Protein AF-A0A4P1K3P1-F1 (afdb_monomer_lite)

Structure (mmCIF, N/CA/C/O backbone):
data_AF-A0A4P1K3P1-F1
#
_entry.id   AF-A0A4P1K3P1-F1
#
loop_
_atom_site.group_PDB
_atom_site.id
_atom_site.type_symbol
_atom_site.label_atom_id
_atom_site.label_alt_id
_atom_site.label_comp_id
_atom_site.label_asym_id
_atom_site.label_entity_id
_atom_site.label_seq_id
_atom_site.pdbx_PDB_ins_code
_atom_site.Cartn_x
_atom_site.Cartn_y
_atom_site.Cartn_z
_atom_site.occupancy
_atom_site.B_iso_or_equiv
_atom_site.auth_seq_id
_atom_site.auth_comp_id
_atom_site.auth_asym_id
_atom_site.auth_atom_id
_atom_site.pdbx_PDB_model_num
ATOM 1 N N . MET A 1 1 ? 20.248 -42.912 -28.096 1.00 35.16 1 MET A N 1
ATOM 2 C CA . MET A 1 1 ? 20.291 -41.500 -28.524 1.00 35.16 1 MET A CA 1
ATOM 3 C C . MET A 1 1 ? 19.519 -40.695 -27.499 1.00 35.16 1 MET A C 1
ATOM 5 O O . MET A 1 1 ? 18.297 -40.691 -27.515 1.00 35.16 1 MET A O 1
ATOM 9 N N . THR A 1 2 ? 20.239 -40.160 -26.521 1.00 29.38 2 THR A N 1
ATOM 10 C CA . THR A 1 2 ? 19.713 -39.329 -25.438 1.00 29.38 2 THR A CA 1
ATOM 11 C C . THR A 1 2 ? 19.492 -37.911 -25.956 1.00 29.38 2 THR A C 1
ATOM 13 O O . THR A 1 2 ? 20.389 -37.323 -26.555 1.00 29.38 2 THR A O 1
ATOM 16 N N . VAL A 1 3 ? 18.284 -37.393 -25.754 1.00 35.84 3 VAL A N 1
ATOM 17 C CA . VAL A 1 3 ? 17.915 -35.998 -26.010 1.00 35.84 3 VAL A CA 1
ATOM 18 C C . VAL A 1 3 ? 18.579 -35.156 -24.919 1.00 35.84 3 VAL A C 1
ATOM 20 O O . VAL A 1 3 ? 18.263 -35.333 -23.746 1.00 35.84 3 VAL A O 1
ATOM 23 N N . SER A 1 4 ? 19.543 -34.315 -25.298 1.00 29.52 4 SER A N 1
ATOM 24 C CA . SER A 1 4 ? 20.296 -33.444 -24.389 1.00 29.52 4 SER A CA 1
ATOM 25 C C . SER A 1 4 ? 19.886 -31.989 -24.598 1.00 29.52 4 SER A C 1
ATOM 27 O O . SER A 1 4 ? 19.862 -31.515 -25.730 1.00 29.52 4 SER A O 1
ATOM 29 N N . ASP A 1 5 ? 19.600 -31.334 -23.473 1.00 29.09 5 ASP A N 1
ATOM 30 C CA . ASP A 1 5 ? 19.639 -29.896 -23.191 1.00 29.09 5 ASP A CA 1
ATOM 31 C C . ASP A 1 5 ? 18.922 -28.917 -24.129 1.00 29.09 5 ASP A C 1
ATOM 33 O O . ASP A 1 5 ? 19.491 -28.350 -25.061 1.00 29.09 5 ASP A O 1
ATOM 37 N N . ALA A 1 6 ? 17.696 -28.558 -23.735 1.00 33.22 6 ALA A N 1
ATOM 38 C CA . ALA A 1 6 ? 17.181 -27.217 -23.974 1.00 33.22 6 ALA A CA 1
ATOM 39 C C . ALA A 1 6 ? 17.949 -26.234 -23.071 1.00 33.22 6 ALA A C 1
ATOM 41 O O . ALA A 1 6 ? 17.652 -26.078 -21.888 1.00 33.22 6 ALA A O 1
ATOM 42 N N . THR A 1 7 ? 18.970 -25.589 -23.628 1.00 31.59 7 THR A N 1
ATOM 43 C CA . THR A 1 7 ? 19.700 -24.500 -22.980 1.00 31.59 7 THR A CA 1
ATOM 44 C C . THR A 1 7 ? 18.727 -23.348 -22.707 1.00 31.59 7 THR A C 1
ATOM 46 O O . THR A 1 7 ? 18.271 -22.684 -23.637 1.00 31.59 7 THR A O 1
ATOM 49 N N . HIS A 1 8 ? 18.381 -23.100 -21.440 1.00 37.25 8 HIS A N 1
ATOM 50 C CA . HIS A 1 8 ? 17.735 -21.851 -21.035 1.00 37.25 8 HIS A CA 1
ATOM 51 C C . HIS A 1 8 ? 18.642 -20.695 -21.477 1.00 37.25 8 HIS A C 1
ATOM 53 O O . HIS A 1 8 ? 19.735 -20.531 -20.937 1.00 37.25 8 HIS A O 1
ATOM 59 N N . ALA A 1 9 ? 18.219 -19.922 -22.481 1.00 40.66 9 ALA A N 1
ATOM 60 C CA . ALA A 1 9 ? 18.943 -18.733 -22.908 1.00 40.66 9 ALA A CA 1
ATOM 61 C C . ALA A 1 9 ? 19.149 -17.823 -21.688 1.00 40.66 9 ALA A C 1
ATOM 63 O O . ALA A 1 9 ? 18.182 -17.430 -21.030 1.00 40.66 9 ALA A O 1
ATOM 64 N N . ALA A 1 10 ? 20.412 -17.553 -21.350 1.00 53.78 10 ALA A N 1
ATOM 65 C CA . ALA A 1 10 ? 20.764 -16.684 -20.240 1.00 53.78 10 ALA A CA 1
ATOM 66 C C . ALA A 1 10 ? 20.136 -15.313 -20.493 1.00 53.78 10 ALA A C 1
ATOM 68 O O . ALA A 1 10 ? 20.439 -14.659 -21.491 1.00 53.78 10 ALA A O 1
ATOM 69 N N . VAL A 1 11 ? 19.220 -14.904 -19.618 1.00 62.12 11 VAL A N 1
ATOM 70 C CA . VAL A 1 11 ? 18.581 -13.598 -19.746 1.00 62.12 11 VAL A CA 1
ATOM 71 C C . VAL A 1 11 ? 19.666 -12.537 -19.618 1.00 62.12 11 VAL A C 1
ATOM 73 O O . VAL A 1 11 ? 20.407 -12.568 -18.632 1.00 62.12 11 VAL A O 1
ATOM 76 N N . PRO A 1 12 ? 19.799 -11.631 -20.599 1.00 70.56 12 PRO A N 1
ATOM 77 C CA . PRO A 1 12 ? 20.874 -10.660 -20.589 1.00 70.56 12 PRO A CA 1
ATOM 78 C C . PRO A 1 12 ? 20.735 -9.767 -19.350 1.00 70.56 12 PRO A C 1
ATOM 80 O O . PRO A 1 12 ? 19.710 -9.120 -19.131 1.00 70.56 12 PRO A O 1
ATOM 83 N N . SER A 1 13 ? 21.762 -9.797 -18.502 1.00 83.25 13 SER A N 1
ATOM 84 C CA . SER A 1 13 ? 21.810 -9.080 -17.229 1.00 83.25 13 SER A CA 1
ATOM 85 C C . SER A 1 13 ? 22.655 -7.818 -17.349 1.00 83.25 13 SER A C 1
ATOM 87 O O . SER A 1 13 ? 23.726 -7.842 -17.956 1.00 83.25 13 SER A O 1
ATOM 89 N N . LEU A 1 14 ? 22.202 -6.743 -16.717 1.00 90.88 14 LEU A N 1
ATOM 90 C CA . LEU A 1 14 ? 22.916 -5.476 -16.584 1.00 90.88 14 LEU A CA 1
ATOM 91 C C . LEU A 1 14 ? 23.429 -5.329 -15.152 1.00 90.88 14 LEU A C 1
ATOM 93 O O . LEU A 1 14 ? 22.889 -5.929 -14.231 1.00 90.88 14 LEU A O 1
ATOM 97 N N . LYS A 1 15 ? 24.454 -4.514 -14.943 1.00 93.31 15 LYS A N 1
ATOM 98 C CA . LYS A 1 15 ? 24.980 -4.175 -13.623 1.00 93.31 15 LYS A CA 1
ATOM 99 C C . LYS A 1 15 ? 24.137 -3.070 -13.000 1.00 93.31 15 LYS A C 1
ATOM 101 O O . LYS A 1 15 ? 23.939 -2.014 -13.608 1.00 93.31 15 LYS A O 1
ATOM 106 N N . ALA A 1 16 ? 23.664 -3.297 -11.780 1.00 94.25 16 ALA A N 1
ATOM 107 C CA . ALA A 1 16 ? 22.951 -2.303 -10.995 1.00 94.25 16 ALA A CA 1
ATOM 108 C C . ALA A 1 16 ? 23.861 -1.108 -10.711 1.00 94.25 16 ALA A C 1
ATOM 110 O O . ALA A 1 16 ? 24.914 -1.244 -10.084 1.00 94.25 16 ALA A O 1
ATOM 111 N N . ARG A 1 17 ? 23.428 0.087 -11.107 1.00 93.25 17 ARG A N 1
ATOM 112 C CA . ARG A 1 17 ? 24.114 1.333 -10.773 1.00 93.25 17 ARG A CA 1
ATOM 113 C C . ARG A 1 17 ? 23.222 2.238 -9.940 1.00 93.25 17 ARG A C 1
ATOM 115 O O . ARG A 1 17 ? 22.104 2.572 -10.332 1.00 93.25 17 ARG A O 1
ATOM 122 N N . ARG A 1 18 ? 23.729 2.662 -8.782 1.00 91.25 18 ARG A N 1
ATOM 123 C CA . ARG A 1 18 ? 23.022 3.621 -7.933 1.00 91.25 18 ARG A CA 1
ATOM 124 C C . ARG A 1 18 ? 23.225 5.014 -8.504 1.00 91.25 18 ARG A C 1
ATOM 126 O O . ARG A 1 18 ? 24.358 5.472 -8.630 1.00 91.25 18 ARG A O 1
ATOM 133 N N . PHE A 1 19 ? 22.129 5.662 -8.879 1.00 87.12 19 PHE A N 1
ATOM 134 C CA . PHE A 1 19 ? 22.170 6.940 -9.590 1.00 87.12 19 PHE A CA 1
ATOM 135 C C . PHE A 1 19 ? 21.704 8.129 -8.734 1.00 87.12 19 PHE A C 1
ATOM 137 O O . PHE A 1 19 ? 21.782 9.266 -9.185 1.00 87.12 19 PHE A O 1
ATOM 144 N N . GLY A 1 20 ? 21.207 7.891 -7.511 1.00 88.94 20 GLY A N 1
ATOM 145 C CA . GLY A 1 20 ? 20.663 8.954 -6.657 1.00 88.94 20 GLY A CA 1
ATOM 146 C C . GLY A 1 20 ? 19.362 9.557 -7.196 1.00 88.94 20 GLY A C 1
ATOM 147 O O . GLY A 1 20 ? 19.027 10.700 -6.889 1.00 88.94 20 GLY A O 1
ATOM 148 N N . LEU A 1 21 ? 18.633 8.826 -8.047 1.00 91.38 21 LEU A N 1
ATOM 149 C CA . LEU A 1 21 ? 17.381 9.302 -8.628 1.00 91.38 21 LEU A CA 1
ATOM 150 C C . LEU A 1 21 ? 16.240 9.162 -7.611 1.00 91.38 21 LEU A C 1
ATOM 152 O O . LEU A 1 21 ? 15.727 8.066 -7.370 1.00 91.38 21 LEU A O 1
ATOM 156 N N . HIS A 1 22 ? 15.807 10.294 -7.061 1.00 89.75 22 HIS A N 1
ATOM 157 C CA . HIS A 1 22 ? 14.661 10.380 -6.159 1.00 89.75 22 HIS A CA 1
ATOM 158 C C . HIS A 1 22 ? 13.375 10.682 -6.938 1.00 89.75 22 HIS A C 1
ATOM 160 O O . HIS A 1 22 ? 13.040 11.836 -7.191 1.00 89.75 22 HIS A O 1
ATOM 166 N N . ALA A 1 23 ? 12.626 9.636 -7.283 1.00 86.69 23 ALA A N 1
ATOM 167 C CA . ALA A 1 23 ? 11.335 9.737 -7.970 1.00 86.69 23 ALA A CA 1
ATOM 168 C C . ALA A 1 23 ? 10.149 9.495 -7.016 1.00 86.69 23 ALA A C 1
ATOM 170 O O . ALA A 1 23 ? 9.161 8.853 -7.362 1.00 86.69 23 ALA A O 1
ATOM 171 N N . GLN A 1 24 ? 10.264 9.986 -5.776 1.00 81.31 24 GLN A N 1
ATOM 172 C CA . GLN A 1 24 ? 9.333 9.699 -4.679 1.00 81.31 24 GLN A CA 1
ATOM 173 C C . GLN A 1 24 ? 9.148 8.186 -4.463 1.00 81.31 24 GLN A C 1
ATOM 175 O O . GLN A 1 24 ? 10.041 7.546 -3.921 1.00 81.31 24 GLN A O 1
ATOM 180 N N . HIS A 1 25 ? 8.011 7.628 -4.888 1.00 79.62 25 HIS A N 1
ATOM 181 C CA . HIS A 1 25 ? 7.663 6.210 -4.748 1.00 79.62 25 HIS A CA 1
ATOM 182 C C . HIS A 1 25 ? 7.689 5.466 -6.091 1.00 79.62 25 HIS A C 1
ATOM 184 O O . HIS A 1 25 ? 7.212 4.337 -6.173 1.00 79.62 25 HIS A O 1
ATOM 190 N N . GLU A 1 26 ? 8.170 6.101 -7.162 1.00 85.38 26 GLU A N 1
ATOM 191 C CA . GLU A 1 26 ? 8.240 5.469 -8.473 1.00 85.38 26 GLU A CA 1
ATOM 192 C C . GLU A 1 26 ? 9.537 4.668 -8.626 1.00 85.38 26 GLU A C 1
ATOM 194 O O . GLU A 1 26 ? 10.660 5.183 -8.546 1.00 85.38 26 GLU A O 1
ATOM 199 N N . SER A 1 27 ? 9.369 3.377 -8.893 1.00 91.69 27 SER A N 1
ATOM 200 C CA . SER A 1 27 ? 10.444 2.509 -9.355 1.00 91.69 27 SER A CA 1
ATOM 201 C C . SER A 1 27 ? 10.748 2.834 -10.816 1.00 91.69 27 SER A C 1
ATOM 203 O O . SER A 1 27 ? 9.910 2.652 -11.703 1.00 91.69 27 SER A O 1
ATOM 205 N N . ILE A 1 28 ? 11.951 3.343 -11.063 1.00 94.12 28 ILE A N 1
ATOM 206 C CA . ILE A 1 28 ? 12.427 3.738 -12.387 1.00 94.12 28 ILE A CA 1
ATOM 207 C C . ILE A 1 28 ? 13.730 3.004 -12.674 1.00 94.12 28 ILE A C 1
ATOM 209 O O . ILE A 1 28 ? 14.589 2.896 -11.799 1.00 94.12 28 ILE A O 1
ATOM 213 N N . VAL A 1 29 ? 13.877 2.550 -13.916 1.00 95.06 29 VAL A N 1
ATOM 214 C CA . VAL A 1 29 ? 15.153 2.100 -14.467 1.00 95.06 29 VAL A CA 1
ATOM 215 C C . VAL A 1 29 ? 15.542 2.996 -15.639 1.00 95.06 29 VAL A C 1
ATOM 217 O O . VAL A 1 29 ? 14.736 3.273 -16.527 1.00 95.06 29 VAL A O 1
ATOM 220 N N . LEU A 1 30 ? 16.777 3.481 -15.623 1.00 94.38 30 LEU A N 1
ATOM 221 C CA . LEU A 1 30 ? 17.413 4.210 -16.707 1.00 94.38 30 LEU A CA 1
ATOM 222 C C . LEU A 1 30 ? 18.378 3.265 -17.413 1.00 94.38 30 LEU A C 1
ATOM 224 O O . LEU A 1 30 ? 19.254 2.674 -16.778 1.00 94.38 30 LEU A O 1
ATOM 228 N N . MET A 1 31 ? 18.235 3.141 -18.725 1.00 93.62 31 MET A N 1
ATOM 229 C CA . MET A 1 31 ? 19.139 2.347 -19.553 1.00 93.62 31 MET A CA 1
ATOM 230 C C . MET A 1 31 ? 19.578 3.159 -20.755 1.00 93.62 31 MET A C 1
ATOM 232 O O . MET A 1 31 ? 18.856 4.028 -21.251 1.00 93.62 31 MET A O 1
ATOM 236 N N . ARG A 1 32 ? 20.755 2.841 -21.278 1.00 91.88 32 ARG A N 1
ATOM 237 C CA . ARG A 1 32 ? 21.153 3.368 -22.575 1.00 91.88 32 ARG A CA 1
ATOM 238 C C . ARG A 1 32 ? 20.223 2.861 -23.669 1.00 91.88 32 ARG A C 1
ATOM 240 O O . ARG A 1 32 ? 19.901 1.671 -23.719 1.00 91.88 32 ARG A O 1
ATOM 247 N N . ARG A 1 33 ? 19.797 3.757 -24.564 1.00 87.75 33 ARG A N 1
ATOM 248 C CA . ARG A 1 33 ? 18.954 3.390 -25.716 1.00 87.75 33 ARG A CA 1
ATOM 249 C C . ARG A 1 33 ? 19.619 2.309 -26.569 1.00 87.75 33 ARG A C 1
ATOM 251 O O . ARG A 1 33 ? 18.947 1.418 -27.075 1.00 87.75 33 ARG A O 1
ATOM 258 N N . ASP A 1 34 ? 20.938 2.382 -26.703 1.00 86.94 34 ASP A N 1
ATOM 259 C CA . ASP A 1 34 ? 21.751 1.494 -27.520 1.00 86.94 34 ASP A CA 1
ATOM 260 C C . ASP A 1 34 ? 22.273 0.258 -26.762 1.00 86.94 34 ASP A C 1
ATOM 262 O O . ASP A 1 34 ? 23.053 -0.501 -27.339 1.00 86.94 34 ASP A O 1
ATOM 266 N N . CYS A 1 35 ? 21.839 -0.011 -25.525 1.00 84.69 35 CYS A N 1
ATOM 267 C CA . CYS A 1 35 ? 22.274 -1.216 -24.812 1.00 84.69 35 CYS A CA 1
ATOM 268 C C . CYS A 1 35 ? 21.734 -2.511 -25.463 1.00 84.69 35 CYS A C 1
ATOM 270 O O . CYS A 1 35 ? 20.656 -2.494 -26.074 1.00 84.69 35 CYS A O 1
ATOM 272 N N . PRO A 1 36 ? 22.446 -3.649 -25.330 1.00 81.50 36 PRO A N 1
ATOM 273 C CA . PRO A 1 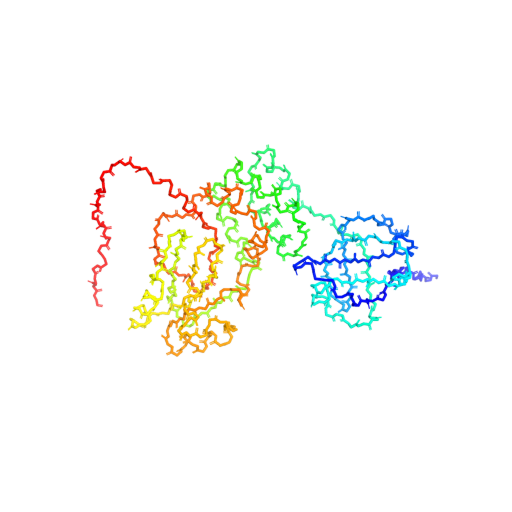36 ? 22.032 -4.919 -25.929 1.00 81.50 36 PRO A CA 1
ATOM 274 C C . PRO A 1 36 ? 20.622 -5.348 -25.521 1.00 81.50 36 PRO A C 1
ATOM 276 O O . PRO A 1 36 ? 19.857 -5.760 -26.384 1.00 81.50 36 PRO A O 1
ATOM 279 N N . VAL A 1 37 ? 20.257 -5.159 -24.247 1.00 81.69 37 VAL A N 1
ATOM 280 C CA . VAL A 1 37 ? 18.938 -5.524 -23.704 1.00 81.69 37 VAL A CA 1
ATOM 281 C C . VAL A 1 37 ? 17.815 -4.723 -24.365 1.00 81.69 37 VAL A C 1
ATOM 283 O O . VAL A 1 37 ? 16.826 -5.302 -24.799 1.00 81.69 37 VAL A O 1
ATOM 286 N N . CYS A 1 38 ? 17.970 -3.401 -24.521 1.00 80.88 38 CYS A N 1
ATOM 287 C CA . CYS A 1 38 ? 16.971 -2.575 -25.210 1.00 80.88 38 CYS A CA 1
ATOM 288 C C . CYS A 1 38 ? 16.751 -3.031 -26.659 1.00 80.88 38 CYS A C 1
ATOM 290 O O . CYS A 1 38 ? 15.614 -3.050 -27.129 1.00 80.88 38 CYS A O 1
ATOM 292 N N . ARG A 1 39 ? 17.828 -3.402 -27.367 1.00 80.69 39 ARG A N 1
ATOM 293 C CA . ARG A 1 39 ? 17.753 -3.816 -28.775 1.00 80.69 39 ARG A CA 1
ATOM 294 C C . ARG A 1 39 ? 17.207 -5.232 -28.947 1.00 80.69 39 ARG A C 1
ATOM 296 O O . ARG A 1 39 ? 16.415 -5.444 -29.858 1.00 80.69 39 ARG A O 1
ATOM 303 N N . SER A 1 40 ? 17.631 -6.183 -28.112 1.00 77.38 40 SER A N 1
ATOM 304 C CA . SER A 1 40 ? 17.227 -7.590 -28.224 1.00 77.38 40 SER A CA 1
ATOM 305 C C . SER A 1 40 ? 15.789 -7.814 -27.772 1.00 77.38 40 SER A C 1
ATOM 307 O O . SER A 1 40 ? 15.057 -8.550 -28.423 1.00 77.38 40 SER A O 1
ATOM 309 N N . GLU A 1 41 ? 15.374 -7.148 -26.693 1.00 77.12 41 GLU A N 1
ATOM 310 C CA . GLU A 1 41 ? 14.028 -7.284 -26.130 1.00 77.12 41 GLU A CA 1
ATOM 311 C C . GLU A 1 41 ? 13.017 -6.330 -26.786 1.00 77.12 41 GLU A C 1
ATOM 313 O O . GLU A 1 41 ? 11.820 -6.417 -26.524 1.00 77.12 41 GLU A O 1
ATOM 318 N N . GLY A 1 42 ? 13.463 -5.382 -27.619 1.00 78.69 42 GLY A N 1
ATOM 319 C CA . GLY A 1 42 ? 12.583 -4.377 -28.226 1.00 78.69 42 GLY A CA 1
ATOM 320 C C . GLY A 1 42 ? 11.937 -3.441 -27.198 1.00 78.69 42 GLY A C 1
ATOM 321 O O . GLY A 1 42 ? 10.818 -2.966 -27.398 1.00 78.69 42 GLY A O 1
ATOM 322 N N . LEU A 1 43 ? 12.613 -3.196 -26.072 1.00 82.31 43 LEU A N 1
ATOM 323 C CA . LEU A 1 43 ? 12.118 -2.310 -25.023 1.00 82.31 43 LEU A CA 1
ATOM 324 C C . LEU A 1 43 ? 12.135 -0.856 -25.502 1.00 82.31 43 LEU A C 1
ATOM 326 O O . LEU A 1 43 ? 13.130 -0.369 -26.042 1.00 82.31 43 LEU A O 1
ATOM 330 N N . SER A 1 44 ? 11.044 -0.135 -25.255 1.00 82.06 44 SER A N 1
ATOM 331 C CA . SER A 1 44 ? 10.916 1.288 -25.573 1.00 82.06 44 SER A CA 1
ATOM 332 C C . SER A 1 44 ? 10.859 2.136 -24.307 1.00 82.06 44 SER A C 1
ATOM 334 O O . SER A 1 44 ? 10.409 1.683 -23.252 1.00 82.06 44 SER A O 1
ATOM 336 N N . SER A 1 45 ? 11.260 3.405 -24.397 1.00 81.88 45 SER A N 1
ATOM 337 C CA . SER A 1 45 ? 11.062 4.347 -23.292 1.00 81.88 45 SER A CA 1
ATOM 338 C C . SER A 1 45 ? 9.582 4.430 -22.875 1.00 81.88 45 SER A C 1
ATOM 340 O O . SER A 1 45 ? 8.683 4.334 -23.710 1.00 81.88 45 SER A O 1
ATOM 342 N N . ARG A 1 46 ? 9.355 4.611 -21.570 1.00 84.62 46 ARG A N 1
ATOM 343 C CA . ARG A 1 46 ? 8.072 4.596 -20.848 1.00 84.62 46 ARG A CA 1
ATOM 344 C C . ARG A 1 46 ? 7.346 3.250 -20.814 1.00 84.62 46 ARG A C 1
ATOM 346 O O . ARG A 1 46 ? 6.223 3.198 -20.319 1.00 84.62 46 ARG A O 1
ATOM 353 N N . SER A 1 47 ? 7.962 2.171 -21.297 1.00 87.31 47 SER A N 1
ATOM 354 C CA . SER A 1 47 ? 7.423 0.826 -21.080 1.00 87.31 47 SER A CA 1
ATOM 355 C C . SER A 1 47 ? 7.512 0.435 -19.604 1.00 87.31 47 SER A C 1
ATOM 357 O O . SER A 1 47 ? 8.417 0.860 -18.877 1.00 87.31 47 SER A O 1
ATOM 359 N N . GLN A 1 48 ? 6.545 -0.365 -19.160 1.00 90.94 48 GLN A N 1
ATOM 360 C CA . GLN A 1 48 ? 6.609 -1.023 -17.864 1.00 90.94 48 GLN A CA 1
ATOM 361 C C . GLN A 1 48 ? 7.427 -2.305 -18.019 1.00 90.94 48 GLN A C 1
ATOM 363 O O . GLN A 1 48 ? 7.162 -3.119 -18.905 1.00 90.94 48 GLN A O 1
ATOM 368 N N . VAL A 1 49 ? 8.421 -2.473 -17.157 1.00 93.44 49 VAL A N 1
ATOM 369 C CA . VAL A 1 49 ? 9.345 -3.606 -17.176 1.00 93.44 49 VAL A CA 1
ATOM 370 C C . VAL A 1 49 ? 9.335 -4.323 -15.839 1.00 93.44 49 VAL A C 1
ATOM 372 O O . VAL A 1 49 ? 9.047 -3.723 -14.802 1.00 93.44 49 VAL A O 1
ATOM 375 N N . LEU A 1 50 ? 9.661 -5.610 -15.876 1.00 94.25 50 LEU A N 1
ATOM 376 C CA . LEU A 1 50 ? 9.955 -6.404 -14.696 1.00 94.25 50 LEU A CA 1
ATOM 377 C C . LEU A 1 50 ? 11.470 -6.407 -14.488 1.00 94.25 50 LEU A C 1
ATOM 379 O O . LEU A 1 50 ? 12.225 -6.803 -15.381 1.00 94.25 50 LEU A O 1
ATOM 383 N N . LEU A 1 51 ? 11.899 -5.933 -13.324 1.00 94.69 51 LEU A N 1
ATOM 384 C CA . LEU A 1 51 ? 13.279 -6.009 -12.870 1.00 94.69 51 LEU A CA 1
ATOM 385 C C . LEU A 1 51 ? 13.417 -7.203 -11.941 1.00 94.69 51 LEU A C 1
ATOM 387 O O . LEU A 1 51 ? 12.655 -7.290 -10.981 1.00 94.69 51 LEU A O 1
ATOM 391 N N . SER A 1 52 ? 14.407 -8.059 -12.182 1.00 94.50 52 SER A N 1
ATOM 392 C CA . SER A 1 52 ? 14.686 -9.213 -11.325 1.00 94.50 52 SER A CA 1
ATOM 393 C C . SER A 1 52 ? 16.144 -9.193 -10.863 1.00 94.50 52 SER A C 1
ATOM 395 O O . SER A 1 52 ? 17.056 -9.132 -11.691 1.00 94.50 52 SER A O 1
ATOM 397 N N . ALA A 1 53 ? 16.371 -9.262 -9.552 1.00 93.75 53 ALA A N 1
ATOM 398 C CA . ALA A 1 53 ? 17.700 -9.339 -8.944 1.00 93.75 53 ALA A CA 1
ATOM 399 C C . ALA A 1 53 ? 17.631 -10.097 -7.610 1.00 93.75 53 ALA A C 1
ATOM 401 O O . ALA A 1 53 ? 16.681 -9.926 -6.852 1.00 93.75 53 ALA A O 1
ATOM 402 N N . GLY A 1 54 ? 18.602 -10.972 -7.326 1.00 85.75 54 GLY A N 1
ATOM 403 C CA . GLY A 1 54 ? 18.674 -11.680 -6.036 1.00 85.75 54 GLY A CA 1
ATOM 404 C C . GLY A 1 54 ? 17.423 -12.498 -5.664 1.00 85.75 54 GLY A C 1
ATOM 405 O O . GLY A 1 54 ? 17.110 -12.635 -4.486 1.00 85.75 54 GLY A O 1
ATOM 406 N N . GLY A 1 55 ? 16.673 -12.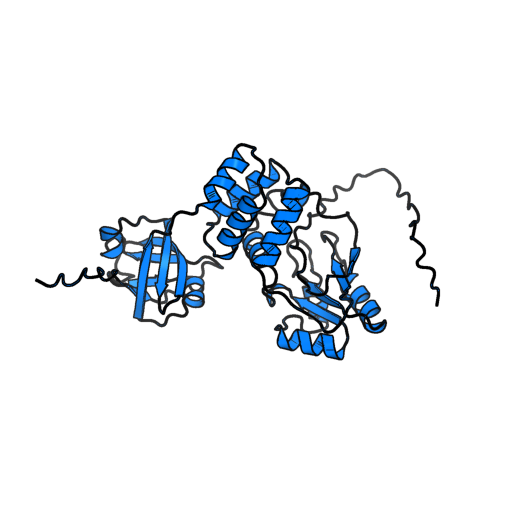999 -6.655 1.00 87.75 55 GLY A N 1
ATOM 407 C CA . GLY A 1 55 ? 15.407 -13.720 -6.445 1.00 87.75 55 GLY A CA 1
ATOM 408 C C . GLY A 1 55 ? 14.194 -12.828 -6.148 1.00 87.75 55 GLY A C 1
ATOM 409 O O . GLY A 1 55 ? 13.111 -13.343 -5.885 1.00 87.75 55 GLY A O 1
ATOM 410 N N . ARG A 1 56 ? 14.358 -11.504 -6.198 1.00 92.31 56 ARG A N 1
ATOM 411 C CA . ARG A 1 56 ? 13.289 -10.516 -6.032 1.00 92.31 56 ARG A CA 1
ATOM 412 C C . ARG A 1 56 ? 12.916 -9.919 -7.368 1.00 92.31 56 ARG A C 1
ATOM 414 O O . ARG A 1 56 ? 13.780 -9.727 -8.221 1.00 92.31 56 ARG A O 1
ATOM 421 N N . GLU A 1 57 ? 11.642 -9.583 -7.508 1.00 94.44 57 GLU A N 1
ATOM 422 C CA . GLU A 1 57 ? 11.113 -8.969 -8.717 1.00 94.44 57 GLU A CA 1
ATOM 423 C C . GLU A 1 57 ? 10.284 -7.734 -8.385 1.00 94.44 57 GLU A C 1
ATOM 425 O O . GLU A 1 57 ? 9.487 -7.748 -7.444 1.00 94.44 57 GLU A O 1
ATOM 430 N N . ILE A 1 58 ? 10.469 -6.666 -9.161 1.00 93.56 58 ILE A N 1
ATOM 431 C CA . ILE A 1 58 ? 9.685 -5.435 -9.037 1.00 93.56 58 ILE A CA 1
ATOM 432 C C . ILE A 1 58 ? 9.284 -4.907 -10.411 1.00 93.56 58 ILE A C 1
ATOM 434 O O . ILE A 1 58 ? 10.015 -5.051 -11.390 1.00 93.56 58 ILE A O 1
ATOM 438 N N . TYR A 1 59 ? 8.144 -4.228 -10.471 1.00 93.19 59 TYR A N 1
ATOM 439 C CA . TYR A 1 59 ? 7.730 -3.486 -11.658 1.00 93.19 59 TYR A CA 1
ATOM 440 C C . TYR A 1 59 ? 8.368 -2.096 -11.647 1.00 93.19 59 TYR A C 1
ATOM 442 O O . TYR A 1 59 ? 8.341 -1.406 -10.629 1.00 93.19 59 TYR A O 1
ATOM 450 N N . ALA A 1 60 ? 8.913 -1.665 -12.781 1.00 93.50 60 ALA A N 1
ATOM 451 C CA . ALA A 1 60 ? 9.508 -0.342 -12.937 1.00 93.50 60 ALA A CA 1
ATOM 452 C C . ALA A 1 60 ? 9.130 0.297 -14.275 1.00 93.50 60 ALA A C 1
ATOM 454 O O . ALA A 1 60 ? 8.779 -0.386 -15.237 1.00 93.50 60 ALA A O 1
ATOM 455 N N . THR A 1 61 ? 9.222 1.623 -14.345 1.00 92.75 61 THR A N 1
ATOM 456 C CA . THR A 1 61 ? 9.115 2.356 -15.613 1.00 92.75 61 THR A CA 1
ATOM 457 C C . THR A 1 61 ? 10.501 2.512 -16.224 1.00 92.75 61 THR A C 1
ATOM 459 O O . THR A 1 61 ? 11.407 3.046 -15.581 1.00 92.75 61 THR A O 1
ATOM 462 N N . LEU A 1 62 ? 10.666 2.073 -17.471 1.00 93.31 62 LEU A N 1
ATOM 463 C CA . LEU A 1 62 ? 11.911 2.226 -18.214 1.00 93.31 62 LEU A CA 1
ATOM 464 C C . LEU A 1 62 ? 12.009 3.616 -18.843 1.00 93.31 62 LEU A C 1
ATOM 466 O O . LEU A 1 62 ? 11.167 4.003 -19.650 1.00 93.31 62 LEU A O 1
ATOM 470 N N . TYR A 1 63 ? 13.092 4.336 -18.580 1.00 93.06 63 TYR A N 1
ATOM 471 C CA . TYR A 1 63 ? 13.501 5.478 -19.390 1.00 93.06 63 TYR A CA 1
ATOM 472 C C . TYR A 1 63 ? 14.804 5.165 -20.111 1.00 93.06 63 TYR A C 1
ATOM 474 O O . TYR A 1 63 ? 15.711 4.536 -19.570 1.00 93.06 63 TYR A O 1
ATOM 482 N N . GLN A 1 64 ? 14.878 5.605 -21.362 1.00 91.81 64 GLN A N 1
ATOM 483 C CA . GLN A 1 64 ? 16.066 5.437 -22.181 1.00 91.81 64 GLN A CA 1
ATOM 484 C C . GLN A 1 64 ? 16.787 6.767 -22.296 1.00 91.81 64 GLN A C 1
ATOM 486 O O . GLN A 1 64 ? 16.146 7.807 -22.454 1.00 91.81 64 GLN A O 1
ATOM 491 N N . MET A 1 65 ? 18.109 6.715 -22.249 1.00 89.94 65 MET A N 1
ATOM 492 C CA . MET A 1 65 ? 18.956 7.885 -22.413 1.00 89.94 65 MET A CA 1
ATOM 493 C C . MET A 1 65 ? 20.074 7.637 -23.419 1.00 89.94 65 MET A C 1
ATOM 495 O O . MET A 1 65 ? 20.469 6.496 -23.665 1.00 89.94 65 MET A O 1
ATOM 499 N N . ASP A 1 66 ? 20.556 8.734 -23.989 1.00 86.88 66 ASP A N 1
ATOM 500 C CA . ASP A 1 66 ? 21.708 8.778 -24.881 1.00 86.88 66 ASP A CA 1
ATOM 501 C C . ASP A 1 66 ? 22.928 9.342 -24.116 1.00 86.88 66 ASP A C 1
ATOM 503 O O . ASP A 1 66 ? 22.777 10.029 -23.099 1.00 86.88 66 ASP A O 1
ATOM 507 N N . GLY A 1 67 ? 24.137 9.063 -24.609 1.00 81.44 67 GLY A N 1
ATOM 508 C CA . GLY A 1 67 ? 25.400 9.533 -24.028 1.00 81.44 67 GLY A CA 1
ATOM 509 C C . GLY A 1 67 ? 26.052 8.568 -23.031 1.00 81.44 67 GLY A C 1
ATOM 510 O O . GLY A 1 67 ? 25.526 7.502 -22.716 1.00 81.44 67 GLY A O 1
ATOM 511 N N . ASP A 1 68 ? 27.221 8.961 -22.523 1.00 82.44 68 ASP A N 1
ATOM 512 C CA . ASP A 1 68 ? 28.128 8.079 -21.765 1.00 82.44 68 ASP A CA 1
ATOM 513 C C . ASP A 1 68 ? 27.979 8.185 -20.242 1.00 82.44 68 ASP A C 1
ATOM 515 O O . ASP A 1 68 ? 28.818 7.710 -19.481 1.00 82.44 68 ASP A O 1
ATOM 519 N N . ILE A 1 69 ? 26.887 8.798 -19.774 1.00 86.50 69 ILE A N 1
ATOM 520 C CA . ILE A 1 69 ? 26.580 8.880 -18.341 1.00 86.50 69 ILE A CA 1
ATOM 521 C C . ILE A 1 69 ? 26.372 7.471 -17.762 1.00 86.50 69 ILE A C 1
ATOM 523 O O . ILE A 1 69 ? 26.721 7.249 -16.604 1.00 86.50 69 ILE A O 1
ATOM 527 N N . LEU A 1 70 ? 25.862 6.524 -18.560 1.00 89.31 70 LEU A N 1
ATOM 528 C CA . LEU A 1 70 ? 25.714 5.104 -18.221 1.00 89.31 70 LEU A CA 1
ATOM 529 C C . LEU A 1 70 ? 26.560 4.216 -19.139 1.00 89.31 70 LEU A C 1
ATOM 531 O O . LEU A 1 70 ? 26.743 4.519 -20.317 1.00 89.31 70 LEU A O 1
ATOM 535 N N . GLY A 1 71 ? 27.046 3.096 -18.609 1.00 87.62 71 GLY A N 1
ATOM 536 C CA . GLY A 1 71 ? 27.625 2.021 -19.411 1.00 87.62 71 GLY A CA 1
ATOM 537 C C . GLY A 1 71 ? 26.568 1.288 -20.246 1.00 87.62 71 GLY A C 1
ATOM 538 O O . GLY A 1 71 ? 25.376 1.307 -19.936 1.00 87.62 71 GLY A O 1
ATOM 539 N N . LEU A 1 72 ? 27.000 0.623 -21.322 1.00 88.88 72 LEU A N 1
ATOM 540 C CA . LEU A 1 72 ? 26.127 -0.230 -22.146 1.00 88.88 72 LEU A CA 1
ATOM 541 C C . LEU A 1 72 ? 25.628 -1.470 -21.392 1.00 88.88 72 LEU A C 1
ATOM 543 O O . LEU A 1 72 ? 24.611 -2.046 -21.766 1.00 88.88 72 LEU A O 1
ATOM 547 N N . ASP A 1 73 ? 26.355 -1.883 -20.360 1.00 90.38 73 ASP A N 1
ATOM 548 C CA . ASP A 1 73 ? 26.053 -3.000 -19.477 1.00 90.38 73 ASP A CA 1
ATOM 549 C C . ASP A 1 73 ? 25.490 -2.539 -18.126 1.00 90.38 73 ASP A C 1
ATOM 551 O O . ASP A 1 73 ? 25.426 -3.342 -17.204 1.00 90.38 73 ASP A O 1
ATOM 555 N N . GLU A 1 74 ? 25.075 -1.276 -17.985 1.00 92.88 74 GLU A N 1
ATOM 556 C CA . GLU A 1 74 ? 24.564 -0.722 -16.728 1.00 92.88 74 GLU A CA 1
ATOM 557 C C . GLU A 1 74 ? 23.061 -0.420 -16.783 1.00 92.88 74 GLU A C 1
ATOM 559 O O . GLU A 1 74 ? 22.527 0.075 -17.779 1.00 92.88 74 GLU A O 1
ATOM 564 N N . ALA A 1 75 ? 22.389 -0.659 -15.657 1.00 94.00 75 ALA A N 1
ATOM 565 C CA . ALA A 1 75 ? 21.026 -0.222 -15.393 1.00 94.00 75 ALA A CA 1
ATOM 566 C C . ALA A 1 75 ? 21.033 0.700 -14.169 1.00 94.00 75 ALA A C 1
ATOM 568 O O . ALA A 1 75 ? 21.313 0.262 -13.050 1.00 94.00 75 ALA A O 1
ATOM 569 N N . ALA A 1 76 ? 20.727 1.982 -14.371 1.00 94.81 76 ALA A N 1
ATOM 570 C CA . ALA A 1 76 ? 20.597 2.922 -13.265 1.00 94.81 76 ALA A CA 1
ATOM 571 C C . ALA A 1 76 ? 19.208 2.813 -12.644 1.00 94.81 76 ALA A C 1
ATOM 573 O O . ALA A 1 76 ? 18.206 2.974 -13.333 1.00 94.81 76 ALA A O 1
ATOM 574 N N . LEU A 1 77 ? 19.136 2.572 -11.340 1.00 95.44 77 LEU A N 1
ATOM 575 C CA . LEU A 1 77 ? 17.863 2.405 -10.638 1.00 95.44 77 LEU A CA 1
ATOM 576 C C . LEU A 1 77 ? 17.541 3.649 -9.801 1.00 95.44 77 LEU A C 1
ATOM 578 O O . LEU A 1 77 ? 18.445 4.287 -9.251 1.00 95.44 77 LEU A O 1
ATOM 582 N N . SER A 1 78 ? 16.252 3.987 -9.684 1.00 95.38 78 SER A N 1
ATOM 583 C CA . SER A 1 78 ? 15.796 4.952 -8.677 1.00 95.38 78 SER A CA 1
ATOM 584 C C . SER A 1 78 ? 16.051 4.437 -7.265 1.00 95.38 78 SER A C 1
ATOM 586 O O . SER A 1 78 ? 16.145 3.232 -7.042 1.00 95.38 78 SER A O 1
ATOM 588 N N . GLU A 1 79 ? 16.120 5.345 -6.293 1.00 93.94 79 GLU A N 1
ATOM 589 C CA . GLU A 1 79 ? 16.330 4.976 -4.886 1.00 93.94 79 GLU A CA 1
ATOM 590 C C . GLU A 1 79 ? 15.232 4.036 -4.365 1.00 93.94 79 GLU A C 1
ATOM 592 O O . GLU A 1 79 ? 15.508 3.130 -3.582 1.00 93.94 79 GLU A O 1
ATOM 597 N N . GLU A 1 80 ? 13.998 4.181 -4.858 1.00 91.12 80 GLU A N 1
ATOM 598 C CA . GLU A 1 80 ? 12.909 3.266 -4.510 1.00 91.12 80 GLU A CA 1
ATOM 599 C C . GLU A 1 80 ? 13.088 1.880 -5.145 1.00 91.12 80 GLU A C 1
ATOM 601 O O . GLU A 1 80 ? 12.907 0.868 -4.470 1.00 91.12 80 GLU A O 1
ATOM 606 N N . ALA A 1 81 ? 13.492 1.805 -6.420 1.00 92.94 81 ALA A N 1
ATOM 607 C CA . ALA A 1 81 ? 13.804 0.528 -7.065 1.00 92.94 81 ALA A CA 1
ATOM 608 C C . ALA A 1 81 ? 14.987 -0.178 -6.379 1.00 92.94 81 ALA A C 1
ATOM 610 O O . ALA A 1 81 ? 14.938 -1.385 -6.155 1.00 92.94 81 ALA A O 1
ATOM 611 N N . TRP A 1 82 ? 16.005 0.588 -5.980 1.00 94.00 82 TRP A N 1
ATOM 612 C CA . TRP A 1 82 ? 17.156 0.110 -5.217 1.00 94.00 82 TRP A CA 1
ATOM 613 C C . TRP A 1 82 ? 16.738 -0.505 -3.878 1.00 94.00 82 TRP A C 1
ATOM 615 O O . TRP A 1 82 ? 17.139 -1.620 -3.545 1.00 94.00 82 TRP A O 1
ATOM 625 N N . ARG A 1 83 ? 15.890 0.209 -3.126 1.00 92.06 83 ARG A N 1
ATOM 626 C CA . ARG A 1 83 ? 15.376 -0.217 -1.820 1.00 92.06 83 ARG A CA 1
ATOM 627 C C . ARG A 1 83 ? 14.516 -1.475 -1.917 1.00 92.06 83 ARG A C 1
ATOM 629 O O . ARG A 1 83 ? 14.612 -2.330 -1.047 1.00 92.06 83 ARG A O 1
ATOM 636 N N . LEU A 1 84 ? 13.662 -1.578 -2.937 1.00 91.00 84 LEU A N 1
ATOM 637 C CA . LEU A 1 84 ? 12.756 -2.719 -3.100 1.00 91.00 84 LEU A CA 1
ATOM 638 C C . LEU A 1 84 ? 13.473 -3.982 -3.604 1.00 91.00 84 LEU A C 1
ATOM 640 O O . LEU A 1 84 ? 13.157 -5.080 -3.145 1.00 91.00 84 LEU A O 1
ATOM 644 N N . LEU A 1 85 ? 14.438 -3.837 -4.520 1.00 92.19 85 LEU A N 1
ATOM 645 C CA . LEU A 1 85 ? 15.238 -4.963 -5.018 1.00 92.19 85 LEU A CA 1
ATOM 646 C C . LEU A 1 85 ? 16.325 -5.414 -4.036 1.00 92.19 85 LEU A C 1
ATOM 648 O O . LEU A 1 85 ? 16.779 -6.546 -4.150 1.00 92.19 85 LEU A O 1
ATOM 652 N N . GLU A 1 86 ? 16.721 -4.561 -3.085 1.00 93.69 86 GLU A N 1
ATOM 653 C CA . GLU A 1 86 ? 17.813 -4.821 -2.132 1.00 93.69 86 GLU A CA 1
ATOM 654 C C . GLU A 1 86 ? 19.133 -5.217 -2.818 1.00 93.69 86 GLU A C 1
ATOM 656 O O . GLU A 1 86 ? 19.814 -6.156 -2.417 1.00 93.69 86 GLU A O 1
ATOM 661 N N . VAL A 1 87 ? 19.496 -4.480 -3.868 1.00 92.62 87 VAL A N 1
ATOM 662 C CA . VAL A 1 87 ? 20.728 -4.704 -4.641 1.00 92.62 87 VAL A CA 1
ATOM 663 C C . VAL A 1 87 ? 21.908 -3.885 -4.117 1.00 92.62 87 VAL A C 1
ATOM 665 O O . VAL A 1 87 ? 21.741 -2.803 -3.547 1.00 92.62 87 VAL A O 1
ATOM 668 N N . ALA A 1 88 ? 23.120 -4.379 -4.349 1.00 92.25 88 ALA A N 1
ATOM 669 C CA . ALA A 1 88 ? 24.373 -3.657 -4.177 1.00 92.25 88 ALA A CA 1
ATOM 670 C C . ALA A 1 88 ? 24.906 -3.121 -5.526 1.00 92.25 88 ALA A C 1
ATOM 672 O O . ALA A 1 88 ? 24.513 -3.589 -6.598 1.00 92.25 88 ALA A O 1
ATOM 673 N N . PRO A 1 89 ? 25.796 -2.106 -5.516 1.00 92.88 89 PRO A N 1
ATOM 674 C CA . PRO A 1 89 ? 26.414 -1.607 -6.741 1.00 92.88 89 PRO A CA 1
ATOM 675 C C . PRO A 1 89 ? 27.161 -2.711 -7.490 1.00 92.88 89 PRO A C 1
ATOM 677 O O . PRO A 1 89 ? 28.042 -3.355 -6.930 1.00 92.88 89 PRO A O 1
ATOM 680 N N . GLY A 1 90 ? 26.826 -2.892 -8.767 1.00 91.25 90 GLY A N 1
ATOM 681 C CA . GLY A 1 90 ? 27.408 -3.916 -9.634 1.00 91.25 90 GLY A CA 1
ATOM 682 C C . GLY A 1 90 ? 26.637 -5.236 -9.689 1.00 91.25 90 GLY A C 1
ATOM 683 O O . GLY A 1 90 ? 26.960 -6.056 -10.549 1.00 91.25 90 GLY A O 1
ATOM 684 N N . ASP A 1 91 ? 25.617 -5.435 -8.848 1.00 93.69 91 ASP A N 1
ATOM 685 C CA . ASP A 1 91 ? 24.826 -6.669 -8.850 1.00 93.69 91 ASP A CA 1
ATOM 686 C C . ASP A 1 91 ? 24.110 -6.890 -10.192 1.00 93.69 91 ASP A C 1
ATOM 688 O O . ASP A 1 91 ? 23.670 -5.925 -10.827 1.00 93.69 91 ASP A O 1
ATOM 692 N N . PRO A 1 92 ? 23.958 -8.148 -10.640 1.00 93.88 92 PRO A N 1
ATOM 693 C CA . PRO A 1 92 ? 23.251 -8.448 -11.874 1.00 93.88 92 PRO A CA 1
ATOM 694 C C . PRO A 1 92 ? 21.745 -8.191 -11.726 1.00 93.88 92 PRO A C 1
ATOM 696 O O . PRO A 1 92 ? 21.078 -8.739 -10.848 1.00 93.88 92 PRO A O 1
ATOM 699 N N . VAL A 1 93 ? 21.200 -7.401 -12.647 1.00 94.69 93 VAL A N 1
ATOM 700 C CA . VAL A 1 93 ? 19.780 -7.073 -12.784 1.00 94.69 93 VAL A CA 1
ATOM 701 C C . VAL A 1 93 ? 19.317 -7.518 -14.161 1.00 94.69 93 VAL A C 1
ATOM 703 O O . VAL A 1 93 ? 19.826 -7.064 -15.187 1.00 94.69 93 VAL A O 1
ATOM 706 N N . ALA A 1 94 ? 18.329 -8.403 -14.193 1.00 93.38 94 ALA A N 1
ATOM 707 C CA . ALA A 1 94 ? 17.628 -8.746 -15.418 1.00 93.38 94 ALA A CA 1
ATOM 708 C C . ALA A 1 94 ? 16.480 -7.756 -15.649 1.00 93.38 94 ALA A C 1
ATOM 710 O O . ALA A 1 94 ? 15.756 -7.418 -14.714 1.00 93.38 94 ALA A O 1
ATOM 711 N N . VAL A 1 95 ? 16.297 -7.326 -16.898 1.00 92.62 95 VAL A N 1
ATOM 712 C CA . VAL A 1 95 ? 15.191 -6.451 -17.309 1.00 92.62 95 VAL A CA 1
ATOM 713 C C . VAL A 1 95 ? 14.396 -7.163 -18.392 1.00 92.62 95 VAL A C 1
ATOM 715 O O . VAL A 1 95 ? 14.968 -7.585 -19.394 1.00 92.62 95 VAL A O 1
ATOM 718 N N . ARG A 1 96 ? 13.086 -7.312 -18.190 1.00 91.50 96 ARG A N 1
ATOM 719 C CA . ARG A 1 96 ? 12.176 -7.970 -19.141 1.00 91.50 96 ARG A CA 1
ATOM 720 C C . ARG A 1 96 ? 10.896 -7.164 -19.307 1.00 91.50 96 ARG A C 1
ATOM 722 O O . ARG A 1 96 ? 10.586 -6.305 -18.482 1.00 91.50 96 ARG A O 1
ATOM 729 N N . HIS A 1 97 ? 10.116 -7.471 -20.338 1.00 90.06 97 HIS A N 1
ATOM 730 C CA . HIS A 1 97 ? 8.754 -6.944 -20.447 1.00 90.06 97 HIS A CA 1
ATOM 731 C C . HIS A 1 97 ? 7.913 -7.354 -19.240 1.00 90.06 97 HIS A C 1
ATOM 733 O O . HIS A 1 97 ? 7.969 -8.501 -18.791 1.00 90.06 97 HIS A O 1
ATOM 739 N N . ALA A 1 98 ? 7.118 -6.416 -18.729 1.00 90.06 98 ALA A N 1
ATOM 740 C CA . ALA A 1 98 ? 6.110 -6.743 -17.735 1.00 90.06 98 ALA A CA 1
ATOM 741 C C . ALA A 1 98 ? 5.066 -7.705 -18.345 1.00 90.06 98 ALA A C 1
ATOM 743 O O . ALA A 1 98 ? 4.613 -7.475 -19.472 1.00 90.06 98 ALA A O 1
ATOM 744 N N . PRO A 1 99 ? 4.655 -8.766 -17.626 1.00 88.56 99 PRO A N 1
ATOM 745 C CA . PRO A 1 99 ? 3.561 -9.625 -18.061 1.00 88.56 99 PRO A CA 1
ATOM 746 C C . PRO A 1 99 ? 2.257 -8.847 -18.272 1.00 88.56 99 PRO A C 1
ATOM 748 O O . PRO A 1 99 ? 2.025 -7.802 -17.659 1.00 88.56 99 PRO A O 1
ATOM 751 N N . ALA A 1 100 ? 1.372 -9.384 -19.112 1.00 88.19 100 ALA A N 1
ATOM 752 C CA . ALA A 1 100 ? 0.053 -8.802 -19.315 1.00 88.19 100 ALA A CA 1
ATOM 753 C C . ALA A 1 100 ? -0.762 -8.800 -18.009 1.00 88.19 100 ALA A C 1
ATOM 755 O O . ALA A 1 100 ? -0.783 -9.775 -17.258 1.00 88.19 100 ALA A O 1
ATOM 756 N N . ILE A 1 101 ? -1.466 -7.696 -17.763 1.00 92.88 101 ILE A N 1
ATOM 757 C CA . ILE A 1 101 ? -2.290 -7.498 -16.569 1.00 92.88 101 ILE A CA 1
ATOM 758 C C . ILE A 1 101 ? -3.723 -7.934 -16.889 1.00 92.88 101 ILE A C 1
ATOM 760 O O . ILE A 1 101 ? -4.507 -7.164 -17.445 1.00 92.88 101 ILE A O 1
ATOM 764 N N . GLU A 1 102 ? -4.080 -9.175 -16.562 1.00 93.06 102 GLU A N 1
ATOM 765 C CA . GLU A 1 102 ? -5.384 -9.756 -16.923 1.00 93.06 102 GLU A CA 1
ATOM 766 C C . GLU A 1 102 ? -6.576 -8.967 -16.354 1.00 93.06 102 GLU A C 1
ATOM 768 O O . GLU A 1 102 ? -7.588 -8.769 -17.038 1.00 93.06 102 GLU A O 1
ATOM 773 N N . SER A 1 103 ? -6.446 -8.439 -15.133 1.00 96.12 103 SER A N 1
ATOM 774 C CA . SER A 1 103 ? -7.493 -7.655 -14.463 1.00 96.12 103 SER A CA 1
ATOM 775 C C . SER A 1 103 ? -7.816 -6.323 -15.151 1.00 96.12 103 SER A C 1
ATOM 777 O O . SER A 1 103 ? -8.911 -5.782 -14.957 1.00 96.12 103 SER A O 1
ATOM 779 N N . MET A 1 104 ? -6.956 -5.831 -16.052 1.00 95.75 104 MET A N 1
ATOM 780 C CA . MET A 1 104 ? -7.263 -4.652 -16.870 1.00 95.75 104 MET A CA 1
ATOM 781 C C . MET A 1 104 ? -8.443 -4.883 -17.815 1.00 95.75 104 MET A C 1
ATOM 783 O O . MET A 1 104 ? -9.143 -3.930 -18.166 1.00 95.75 104 MET A O 1
ATOM 787 N N . SER A 1 105 ? -8.735 -6.135 -18.183 1.00 96.06 105 SER A N 1
ATOM 788 C CA . SER A 1 105 ? -9.961 -6.471 -18.915 1.00 96.06 105 SER A CA 1
ATOM 789 C C . SER A 1 105 ? -11.221 -6.116 -18.111 1.00 96.06 105 SER A C 1
ATOM 791 O O . SER A 1 105 ? -12.193 -5.601 -18.667 1.00 96.06 105 SER A O 1
ATOM 793 N N . SER A 1 106 ? -11.196 -6.303 -16.788 1.00 96.81 106 SER A N 1
ATOM 794 C CA . SER A 1 106 ? -12.275 -5.925 -15.872 1.00 96.81 106 SER A CA 1
ATOM 795 C C . SER A 1 106 ? -12.383 -4.411 -15.712 1.00 96.81 106 SER A C 1
ATOM 797 O O . SER A 1 106 ? -13.487 -3.875 -15.780 1.00 96.81 106 SER A O 1
ATOM 799 N N . VAL A 1 107 ? -11.255 -3.700 -15.605 1.00 96.06 107 VAL A N 1
ATOM 800 C CA . VAL A 1 107 ? -11.249 -2.224 -15.608 1.00 96.06 107 VAL A CA 1
ATOM 801 C C . VAL A 1 107 ? -11.853 -1.686 -16.905 1.00 96.06 107 VAL A C 1
ATOM 803 O O . VAL A 1 107 ? -12.711 -0.809 -16.869 1.00 96.06 107 VAL A O 1
ATOM 806 N N . ARG A 1 108 ? -11.484 -2.262 -18.055 1.00 95.75 108 ARG A N 1
ATOM 807 C CA . ARG A 1 108 ? -12.059 -1.895 -19.353 1.00 95.75 108 ARG A CA 1
ATOM 808 C C . ARG A 1 108 ? -13.569 -2.128 -19.387 1.00 95.75 108 ARG A C 1
ATOM 810 O O . ARG A 1 108 ? -14.299 -1.232 -19.797 1.00 95.75 108 ARG A O 1
ATOM 817 N N . ARG A 1 109 ? -14.055 -3.284 -18.917 1.00 95.44 109 ARG A N 1
ATOM 818 C CA . ARG A 1 109 ? -15.501 -3.551 -18.787 1.00 95.44 109 ARG A CA 1
ATOM 819 C C . ARG A 1 109 ? -16.195 -2.499 -17.915 1.00 95.44 109 ARG A C 1
ATOM 821 O O . ARG A 1 109 ? -17.254 -2.005 -18.300 1.00 95.44 109 ARG A O 1
ATOM 828 N N . ARG A 1 110 ? -15.582 -2.106 -16.791 1.00 94.44 110 ARG A N 1
ATOM 829 C CA . ARG A 1 110 ? -16.107 -1.051 -15.908 1.00 94.44 110 ARG A CA 1
ATOM 830 C C . ARG A 1 110 ? -16.182 0.309 -16.597 1.00 94.44 110 ARG A C 1
ATOM 832 O O . ARG A 1 110 ? -17.197 0.981 -16.467 1.00 94.44 110 ARG A O 1
ATOM 839 N N . ILE A 1 111 ? -15.165 0.689 -17.373 1.00 94.75 111 ILE A N 1
ATOM 840 C CA . ILE A 1 111 ? -15.161 1.940 -18.158 1.00 94.75 111 ILE A CA 1
ATOM 841 C C . ILE A 1 111 ? -16.359 2.001 -19.118 1.00 94.75 111 ILE A C 1
ATOM 843 O O . ILE A 1 111 ? -16.954 3.060 -19.286 1.00 94.75 111 ILE A O 1
ATOM 847 N N . TYR A 1 112 ? -16.758 0.867 -19.701 1.00 94.56 112 TYR A N 1
ATOM 848 C CA . TYR A 1 112 ? -17.937 0.769 -20.571 1.00 94.56 112 TYR A CA 1
ATOM 849 C C . TYR A 1 112 ? -19.257 0.520 -19.814 1.00 94.56 112 TYR A C 1
ATOM 851 O O . TYR A 1 112 ? -20.249 0.124 -20.420 1.00 94.56 112 TYR A O 1
ATOM 859 N N . GLY A 1 113 ? -19.290 0.750 -18.498 1.00 92.56 113 GLY A N 1
ATOM 860 C CA . GLY A 1 113 ? -20.512 0.727 -17.689 1.00 92.56 113 GLY A CA 1
ATOM 861 C C . GLY A 1 113 ? -20.910 -0.641 -17.125 1.00 92.56 113 GLY A C 1
ATOM 862 O O . GLY A 1 113 ? -22.010 -0.776 -16.595 1.00 92.56 113 GLY A O 1
ATOM 863 N N . SER A 1 114 ? -20.048 -1.661 -17.208 1.00 94.81 114 SER A N 1
ATOM 864 C CA . SER A 1 114 ? -20.331 -2.972 -16.602 1.00 94.81 114 SER A CA 1
ATOM 865 C C . SER A 1 114 ? -20.054 -2.987 -15.094 1.00 94.81 114 SER A C 1
ATOM 867 O O . SER A 1 114 ? -19.106 -2.358 -14.616 1.00 94.81 114 SER A O 1
ATOM 869 N N . ARG A 1 115 ? -20.842 -3.765 -14.344 1.00 94.56 115 ARG A N 1
ATOM 870 C CA . ARG A 1 115 ? -20.580 -4.067 -12.927 1.00 94.56 115 ARG A CA 1
ATOM 871 C C . ARG A 1 115 ? -19.410 -5.038 -12.771 1.00 94.56 115 ARG A C 1
ATOM 873 O O . ARG A 1 115 ? -19.081 -5.781 -13.698 1.00 94.56 115 ARG A O 1
ATOM 880 N N . LEU A 1 116 ? -18.765 -4.997 -11.612 1.00 95.56 116 LEU A N 1
ATOM 881 C CA . LEU A 1 116 ? -17.638 -5.850 -11.263 1.00 95.56 116 LEU A CA 1
ATOM 882 C C . LEU A 1 116 ? -18.089 -6.904 -10.256 1.00 95.56 116 LEU A C 1
ATOM 884 O O . LEU A 1 116 ? -18.560 -6.582 -9.172 1.00 95.56 116 LEU A O 1
ATOM 888 N N . ASP A 1 117 ? -17.916 -8.176 -10.598 1.00 95.62 117 ASP A N 1
ATOM 889 C CA . ASP A 1 117 ? -18.119 -9.249 -9.630 1.00 95.62 117 ASP A CA 1
ATOM 890 C C . ASP A 1 117 ? -16.950 -9.341 -8.627 1.00 95.62 117 ASP A C 1
ATOM 892 O O . ASP A 1 117 ? -15.899 -8.704 -8.772 1.00 95.62 117 ASP A O 1
ATOM 896 N N . LYS A 1 118 ? -17.126 -10.177 -7.596 1.00 96.00 118 LYS A N 1
ATOM 897 C CA . LYS A 1 118 ? -16.122 -10.396 -6.546 1.00 96.00 118 LYS A CA 1
ATOM 898 C C . LYS A 1 118 ? -14.758 -10.814 -7.108 1.00 96.00 118 LYS A C 1
ATOM 900 O O . LYS A 1 118 ? -13.740 -10.344 -6.609 1.00 96.00 118 LYS A O 1
ATOM 905 N N . SER A 1 119 ? -14.729 -11.681 -8.121 1.00 96.69 119 SER A N 1
ATOM 906 C CA . SER A 1 119 ? -13.479 -12.190 -8.700 1.00 96.69 119 SER A CA 1
ATOM 907 C C . SER A 1 119 ? -12.731 -11.100 -9.466 1.00 96.69 119 SER A C 1
ATOM 909 O O . SER A 1 119 ? -11.517 -10.961 -9.326 1.00 96.69 119 SER A O 1
ATOM 911 N N . ALA A 1 120 ? -13.467 -10.261 -10.198 1.00 96.62 120 ALA A N 1
ATOM 912 C CA . ALA A 1 120 ? -12.923 -9.127 -10.920 1.00 96.62 120 ALA A CA 1
ATOM 913 C C . ALA A 1 120 ? -12.303 -8.105 -9.960 1.00 96.62 120 ALA A C 1
ATOM 915 O O . ALA A 1 120 ? -11.185 -7.648 -10.192 1.00 96.62 120 ALA A O 1
ATOM 916 N N . ILE A 1 121 ? -13.001 -7.779 -8.869 1.00 96.06 121 ILE A N 1
ATOM 917 C CA . ILE A 1 121 ? -12.496 -6.864 -7.840 1.00 96.06 121 ILE A CA 1
ATOM 918 C C . ILE A 1 121 ? -11.264 -7.452 -7.152 1.00 96.06 121 ILE A C 1
ATOM 920 O O . ILE A 1 121 ? -10.259 -6.761 -7.011 1.00 96.06 121 ILE A O 1
ATOM 924 N N . GLN A 1 122 ? -11.305 -8.732 -6.779 1.00 95.94 122 GLN A N 1
ATOM 925 C CA . GLN A 1 122 ? -10.167 -9.409 -6.162 1.00 95.94 122 GLN A CA 1
ATOM 926 C C . GLN A 1 122 ? -8.926 -9.373 -7.062 1.00 95.94 122 GLN A C 1
ATOM 928 O O . GLN A 1 122 ? -7.855 -9.003 -6.586 1.00 95.94 122 GLN A O 1
ATOM 933 N N . GLY A 1 123 ? -9.072 -9.673 -8.357 1.00 96.56 123 GLY A N 1
ATOM 934 C CA . GLY A 1 123 ? -7.971 -9.600 -9.318 1.00 96.56 123 GLY A CA 1
ATOM 935 C C . GLY A 1 123 ? -7.380 -8.192 -9.420 1.00 96.56 123 GLY A C 1
ATOM 936 O O . GLY A 1 123 ? -6.173 -8.028 -9.278 1.00 96.56 123 GLY A O 1
ATOM 937 N N . ILE A 1 124 ? -8.228 -7.163 -9.565 1.00 96.38 124 ILE A N 1
ATOM 938 C CA . ILE A 1 124 ? -7.784 -5.756 -9.611 1.00 96.38 124 ILE A CA 1
ATOM 939 C C . ILE A 1 124 ? -6.986 -5.399 -8.350 1.00 96.38 124 ILE A C 1
ATOM 941 O O . ILE A 1 124 ? -5.908 -4.818 -8.434 1.00 96.38 124 ILE A O 1
ATOM 945 N N . ILE A 1 125 ? -7.492 -5.752 -7.171 1.00 94.62 125 ILE A N 1
ATOM 946 C CA . ILE A 1 125 ? -6.867 -5.389 -5.896 1.00 94.62 125 ILE A CA 1
ATOM 947 C C . ILE A 1 125 ? -5.555 -6.141 -5.663 1.00 94.62 125 ILE A C 1
ATOM 949 O O . ILE A 1 125 ? -4.590 -5.535 -5.197 1.00 94.62 125 ILE A O 1
ATOM 953 N N . GLN A 1 126 ? -5.470 -7.412 -6.058 1.00 94.56 126 GLN A N 1
ATOM 954 C CA . GLN A 1 126 ? -4.221 -8.179 -6.042 1.00 94.56 126 GLN A CA 1
ATOM 955 C C . GLN A 1 126 ? -3.177 -7.589 -6.996 1.00 94.56 126 GLN A C 1
ATOM 957 O O . GLN A 1 126 ? -2.011 -7.457 -6.634 1.00 94.56 126 GLN A O 1
ATOM 962 N N . ASP A 1 127 ? -3.579 -7.205 -8.209 1.00 94.81 127 ASP A N 1
ATOM 963 C CA . ASP A 1 127 ? -2.714 -6.522 -9.171 1.00 94.81 127 ASP A CA 1
ATOM 964 C C . ASP A 1 127 ? -2.182 -5.181 -8.651 1.00 94.81 127 ASP A C 1
ATOM 966 O O . ASP A 1 127 ? -0.990 -4.889 -8.784 1.00 94.81 127 ASP A O 1
ATOM 970 N N . VAL A 1 128 ? -3.046 -4.378 -8.026 1.00 92.56 128 VAL A N 1
ATOM 971 C CA . VAL A 1 128 ? -2.653 -3.101 -7.420 1.00 92.56 128 VAL A CA 1
ATOM 972 C C . VAL A 1 128 ? -1.689 -3.330 -6.256 1.00 92.56 128 VAL A C 1
ATOM 974 O O . VAL A 1 128 ? -0.639 -2.693 -6.218 1.00 92.56 128 VAL A O 1
ATOM 977 N N . ALA A 1 129 ? -1.992 -4.257 -5.342 1.00 90.19 129 ALA A N 1
ATOM 978 C CA . ALA A 1 129 ? -1.123 -4.577 -4.207 1.00 90.19 129 ALA A CA 1
ATOM 979 C C . ALA A 1 129 ? 0.250 -5.120 -4.643 1.00 90.19 129 ALA A C 1
ATOM 981 O O . ALA A 1 129 ? 1.257 -4.825 -4.004 1.00 90.19 129 ALA A O 1
ATOM 982 N N . ALA A 1 130 ? 0.300 -5.856 -5.758 1.00 89.69 130 ALA A N 1
ATOM 983 C CA . ALA A 1 130 ? 1.529 -6.365 -6.364 1.00 89.69 130 ALA A CA 1
ATOM 984 C C . ALA A 1 130 ? 2.320 -5.311 -7.169 1.00 89.69 130 ALA A C 1
ATOM 986 O O . ALA A 1 130 ? 3.345 -5.641 -7.762 1.00 89.69 130 ALA A O 1
ATOM 987 N N . GLY A 1 131 ? 1.854 -4.058 -7.244 1.00 88.44 131 GLY A N 1
ATOM 988 C CA . GLY A 1 131 ? 2.529 -2.990 -7.991 1.00 88.44 131 GLY A CA 1
ATOM 989 C C . GLY A 1 131 ? 2.438 -3.124 -9.516 1.00 88.44 131 GLY A C 1
ATOM 990 O O . GLY A 1 131 ? 3.159 -2.435 -10.235 1.00 88.44 131 GLY A O 1
ATOM 991 N N . ARG A 1 132 ? 1.545 -3.984 -10.030 1.00 91.06 132 ARG A N 1
ATOM 992 C CA . ARG A 1 132 ? 1.357 -4.195 -11.476 1.00 91.06 132 ARG A CA 1
ATOM 993 C C . ARG A 1 132 ? 0.686 -2.994 -12.138 1.00 91.06 132 ARG A C 1
ATOM 995 O O . ARG A 1 132 ? 0.966 -2.668 -13.288 1.00 91.06 132 ARG A O 1
ATOM 1002 N N . TYR A 1 133 ? -0.181 -2.290 -11.416 1.00 91.00 133 TYR A N 1
ATOM 1003 C CA . TYR A 1 133 ? -0.883 -1.125 -11.951 1.00 91.00 133 TYR A CA 1
ATOM 1004 C C . TYR A 1 133 ? 0.028 0.102 -12.007 1.00 91.00 133 TYR A C 1
ATOM 1006 O O . TYR A 1 133 ? 0.514 0.584 -10.987 1.00 91.00 133 TYR A O 1
ATOM 1014 N N . THR A 1 134 ? 0.189 0.661 -13.207 1.00 88.06 134 THR A N 1
ATOM 1015 C CA . THR A 1 134 ? 0.792 1.985 -13.389 1.00 88.06 134 THR A CA 1
ATOM 1016 C C . THR A 1 134 ? -0.126 3.073 -12.810 1.00 88.06 134 THR A C 1
ATOM 1018 O O . THR A 1 134 ? -1.330 2.838 -12.640 1.00 88.06 134 THR A O 1
ATOM 1021 N N . PRO A 1 135 ? 0.378 4.301 -12.580 1.00 85.44 135 PRO A N 1
ATOM 1022 C CA . PRO A 1 135 ? -0.467 5.437 -12.204 1.00 85.44 135 PRO A CA 1
ATOM 1023 C C . PRO A 1 135 ? -1.658 5.642 -13.151 1.00 85.44 135 PRO A C 1
ATOM 1025 O O . PRO A 1 135 ? -2.753 5.980 -12.708 1.00 85.44 135 PRO A O 1
ATOM 1028 N N . ILE A 1 136 ? -1.466 5.371 -14.448 1.00 87.75 136 ILE A N 1
ATOM 1029 C CA . ILE A 1 136 ? -2.507 5.473 -15.478 1.00 87.75 136 ILE A CA 1
ATOM 1030 C C . ILE A 1 136 ? -3.558 4.369 -15.309 1.00 87.75 136 ILE A C 1
ATOM 1032 O O . ILE A 1 136 ? -4.752 4.657 -15.355 1.00 87.75 136 ILE A O 1
ATOM 1036 N N . HIS A 1 137 ? -3.140 3.118 -15.082 1.00 91.94 137 HIS A N 1
ATOM 1037 C CA . HIS A 1 137 ? -4.067 2.006 -14.835 1.00 91.94 137 HIS A CA 1
ATOM 1038 C C . HIS A 1 137 ? -4.917 2.259 -13.590 1.00 91.94 137 HIS A C 1
ATOM 1040 O O . HIS A 1 137 ? -6.137 2.086 -13.620 1.00 91.94 137 HIS A O 1
ATOM 1046 N N . LEU A 1 138 ? -4.282 2.724 -12.508 1.00 91.12 138 LEU A N 1
ATOM 1047 C CA . LEU A 1 138 ? -4.992 3.053 -11.281 1.00 91.12 138 LEU A CA 1
ATOM 1048 C C . LEU A 1 138 ? -5.957 4.221 -11.503 1.00 91.12 138 LEU A C 1
ATOM 1050 O O . LEU A 1 138 ? -7.121 4.108 -11.136 1.00 91.12 138 LEU A O 1
ATOM 1054 N N . ALA A 1 139 ? -5.523 5.300 -12.162 1.00 89.62 139 ALA A N 1
ATOM 1055 C CA . ALA A 1 139 ? -6.394 6.424 -12.500 1.00 89.62 139 ALA A CA 1
ATOM 1056 C C . ALA A 1 139 ? -7.629 5.982 -13.293 1.00 89.62 139 ALA A C 1
ATOM 1058 O O . ALA A 1 139 ? -8.739 6.379 -12.956 1.00 89.62 139 ALA A O 1
ATOM 1059 N N . ALA A 1 140 ? -7.452 5.117 -14.294 1.00 92.19 140 ALA A N 1
ATOM 1060 C CA . ALA A 1 140 ? -8.550 4.601 -15.101 1.00 92.19 140 ALA A CA 1
ATOM 1061 C C . ALA A 1 140 ? -9.572 3.820 -14.260 1.00 92.19 140 ALA A C 1
ATOM 1063 O O . ALA A 1 140 ? -10.773 4.046 -14.400 1.00 92.19 140 ALA A O 1
ATOM 1064 N N . PHE A 1 141 ? -9.110 2.948 -13.356 1.00 92.88 141 PHE A N 1
ATOM 1065 C CA . PHE A 1 141 ? -9.992 2.235 -12.431 1.00 92.88 141 PHE A CA 1
ATOM 1066 C C . PHE A 1 141 ? -10.775 3.202 -11.536 1.00 92.88 141 PHE A C 1
ATOM 1068 O O . PHE A 1 141 ? -11.995 3.096 -11.452 1.00 92.88 141 PHE A O 1
ATOM 1075 N N . LEU A 1 142 ? -10.094 4.179 -10.934 1.00 90.19 142 LEU A N 1
ATOM 1076 C CA . LEU A 1 142 ? -10.718 5.169 -10.055 1.00 90.19 142 LEU A CA 1
ATOM 1077 C C . LEU A 1 142 ? -11.738 6.039 -10.785 1.00 90.19 142 LEU A C 1
ATOM 1079 O O . LEU A 1 142 ? -12.853 6.219 -10.317 1.00 90.19 142 LEU A O 1
ATOM 1083 N N . THR A 1 143 ? -11.401 6.551 -11.964 1.00 88.94 143 THR A N 1
ATOM 1084 C CA . THR A 1 143 ? -12.346 7.337 -12.759 1.00 88.94 143 THR A CA 1
ATOM 1085 C C . THR A 1 143 ? -13.557 6.501 -13.175 1.00 88.94 143 THR A C 1
ATOM 1087 O O . THR A 1 143 ? -14.686 6.982 -13.139 1.00 88.94 143 THR A O 1
ATOM 1090 N N . ALA A 1 144 ? -13.361 5.230 -13.525 1.00 90.75 144 ALA A N 1
ATOM 1091 C CA . ALA A 1 144 ? -14.471 4.360 -13.893 1.00 90.75 144 ALA A CA 1
ATOM 1092 C C . ALA A 1 144 ? -15.406 4.058 -12.703 1.00 90.75 144 ALA A C 1
ATOM 1094 O O . ALA A 1 144 ? -16.613 3.892 -12.896 1.00 90.75 144 ALA A O 1
ATOM 1095 N N . THR A 1 145 ? -14.882 4.015 -11.473 1.00 88.38 145 THR A N 1
ATOM 1096 C CA . THR A 1 145 ? -15.686 3.831 -10.255 1.00 88.38 145 THR A CA 1
ATOM 1097 C C . THR A 1 145 ? -16.302 5.122 -9.711 1.00 88.38 145 THR A C 1
ATOM 1099 O O . THR A 1 145 ? -17.288 5.028 -8.984 1.00 88.38 145 THR A O 1
ATOM 1102 N N . SER A 1 146 ? -15.815 6.319 -10.073 1.00 83.50 146 SER A N 1
ATOM 1103 C CA . SER A 1 146 ? -16.542 7.569 -9.772 1.00 83.50 146 SER A CA 1
ATOM 1104 C C . SER A 1 146 ? -17.701 7.825 -10.725 1.00 83.50 146 SER A C 1
ATOM 1106 O O . SER A 1 146 ? -18.746 8.299 -10.281 1.00 83.50 146 SER A O 1
ATOM 1108 N N . VAL A 1 147 ? -17.522 7.528 -12.019 1.00 86.06 147 VAL A N 1
ATOM 1109 C CA . VAL A 1 147 ? -18.555 7.736 -13.049 1.00 86.06 147 VAL A CA 1
ATOM 1110 C C . VAL A 1 147 ? -19.733 6.787 -12.845 1.00 86.06 147 VAL A C 1
ATOM 1112 O O . VAL A 1 147 ? -20.885 7.207 -12.921 1.00 86.06 147 VAL A O 1
ATOM 1115 N N . LEU A 1 148 ? -19.447 5.517 -12.556 1.00 86.12 148 LEU A N 1
ATOM 1116 C CA . LEU A 1 148 ? -20.440 4.544 -12.120 1.00 86.12 148 LEU A CA 1
ATOM 1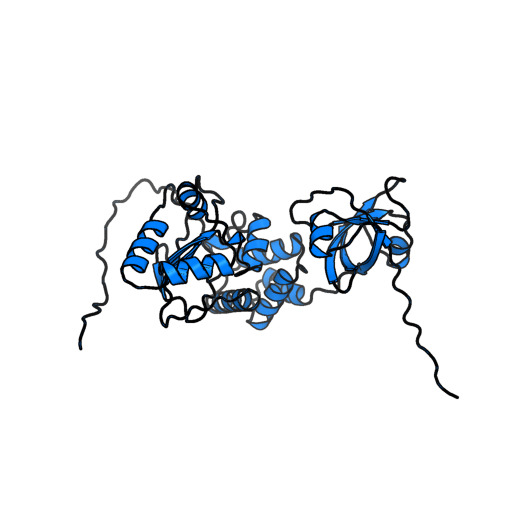117 C C . LEU A 1 148 ? -20.126 4.188 -10.663 1.00 86.12 148 LEU A C 1
ATOM 1119 O O . LEU A 1 148 ? -19.218 3.382 -10.453 1.00 86.12 148 LEU A O 1
ATOM 1123 N N . PRO A 1 149 ? -20.829 4.756 -9.665 1.00 87.56 149 PRO A N 1
ATOM 1124 C CA . PRO A 1 149 ? -20.591 4.447 -8.257 1.00 87.56 149 PRO A CA 1
ATOM 1125 C C . PRO A 1 149 ? -20.767 2.958 -7.958 1.00 87.56 149 PRO A C 1
ATOM 1127 O O . PRO A 1 149 ? -21.635 2.304 -8.546 1.00 87.56 149 PRO A O 1
ATOM 1130 N N . LEU A 1 150 ? -19.935 2.421 -7.063 1.00 87.81 150 LEU A N 1
ATOM 1131 C CA . LEU A 1 150 ? -20.022 1.031 -6.605 1.00 87.81 150 LEU A CA 1
ATOM 1132 C C . LEU A 1 150 ? -21.351 0.791 -5.877 1.00 87.81 150 LEU A C 1
ATOM 1134 O O . LEU A 1 150 ? -21.771 1.634 -5.086 1.00 87.81 150 LEU A O 1
ATOM 1138 N N . ASP A 1 151 ? -21.999 -0.340 -6.146 1.00 89.44 151 ASP A N 1
ATOM 1139 C CA . ASP A 1 151 ? -23.139 -0.794 -5.340 1.00 89.44 151 ASP A CA 1
ATOM 1140 C C . ASP A 1 151 ? -22.682 -1.502 -4.051 1.00 89.44 151 ASP A C 1
ATOM 1142 O O . ASP A 1 151 ? -21.496 -1.775 -3.867 1.00 89.44 151 ASP A O 1
ATOM 1146 N N . ASP A 1 152 ? -23.616 -1.818 -3.152 1.00 89.44 152 ASP A N 1
ATOM 1147 C CA . ASP A 1 152 ? -23.299 -2.428 -1.855 1.00 89.44 152 ASP A CA 1
ATOM 1148 C C . ASP A 1 152 ? -22.538 -3.761 -1.980 1.00 89.44 152 ASP A C 1
ATOM 1150 O O . ASP A 1 152 ? -21.655 -4.057 -1.170 1.00 89.44 152 ASP A O 1
ATOM 1154 N N . ALA A 1 153 ? -22.834 -4.569 -3.003 1.00 91.88 153 ALA A N 1
ATOM 1155 C CA . ALA A 1 153 ? -22.152 -5.842 -3.217 1.00 91.88 153 ALA A CA 1
ATOM 1156 C C . ALA A 1 153 ? -20.710 -5.623 -3.700 1.00 91.88 153 ALA A C 1
ATOM 1158 O O . ALA A 1 153 ? -19.784 -6.279 -3.213 1.00 91.88 153 ALA A O 1
ATOM 1159 N N . GLU A 1 154 ? -20.510 -4.668 -4.609 1.00 91.44 154 GLU A N 1
ATOM 1160 C CA . GLU A 1 154 ? -19.198 -4.246 -5.099 1.00 91.44 154 GLU A CA 1
ATOM 1161 C C . GLU A 1 154 ? -18.350 -3.634 -3.980 1.00 91.44 154 GLU A C 1
ATOM 1163 O O . GLU A 1 154 ? -17.169 -3.948 -3.845 1.00 91.44 154 GLU A O 1
ATOM 1168 N N . VAL A 1 155 ? -18.963 -2.812 -3.130 1.00 88.38 155 VAL A N 1
ATOM 1169 C CA . VAL A 1 155 ? -18.349 -2.243 -1.930 1.00 88.38 155 VAL A CA 1
ATOM 1170 C C . VAL A 1 155 ? -17.855 -3.339 -0.988 1.00 88.38 155 VAL A C 1
ATOM 1172 O O . VAL A 1 155 ? -16.695 -3.328 -0.579 1.00 88.38 155 VAL A O 1
ATOM 1175 N N . VAL A 1 156 ? -18.707 -4.312 -0.653 1.00 88.94 156 VAL A N 1
ATOM 1176 C CA . VAL A 1 156 ? -18.331 -5.411 0.249 1.00 88.94 156 VAL A CA 1
ATOM 1177 C C . VAL A 1 156 ? -17.214 -6.257 -0.360 1.00 88.94 156 VAL A C 1
ATOM 1179 O O . VAL A 1 156 ? -16.291 -6.665 0.349 1.00 88.94 156 VAL A O 1
ATOM 1182 N N . ALA A 1 157 ? -17.271 -6.518 -1.667 1.00 91.38 157 ALA A N 1
ATOM 1183 C CA . ALA A 1 157 ? -16.228 -7.245 -2.378 1.00 91.38 157 ALA A CA 1
ATOM 1184 C C . ALA A 1 157 ? -14.893 -6.486 -2.385 1.00 91.38 157 ALA A C 1
ATOM 1186 O O . ALA A 1 157 ? -13.858 -7.096 -2.122 1.00 91.38 157 ALA A O 1
ATOM 1187 N N . LEU A 1 158 ? -14.920 -5.170 -2.616 1.00 91.06 158 LEU A N 1
ATOM 1188 C CA . LEU A 1 158 ? -13.743 -4.303 -2.567 1.00 91.06 158 LEU A CA 1
ATOM 1189 C C . LEU A 1 158 ? -13.118 -4.308 -1.178 1.00 91.06 158 LEU A C 1
ATOM 1191 O O . LEU A 1 158 ? -11.927 -4.578 -1.045 1.00 91.06 158 LEU A O 1
ATOM 1195 N N . THR A 1 159 ? -13.932 -4.101 -0.146 1.00 87.00 159 THR A N 1
ATOM 1196 C CA . THR A 1 159 ? -13.472 -4.109 1.241 1.00 87.00 159 THR A CA 1
ATOM 1197 C C . THR A 1 159 ? -12.805 -5.428 1.609 1.00 87.00 159 THR A C 1
ATOM 1199 O O . THR A 1 159 ? -11.701 -5.425 2.147 1.00 87.00 159 THR A O 1
ATOM 1202 N N . ARG A 1 160 ? -13.426 -6.563 1.269 1.00 89.62 160 ARG A N 1
ATOM 1203 C CA . ARG A 1 160 ? -12.847 -7.890 1.528 1.00 89.62 160 ARG A CA 1
ATOM 1204 C C . ARG A 1 160 ? -11.536 -8.098 0.777 1.00 89.62 160 ARG A C 1
ATOM 1206 O O . ARG A 1 160 ? -10.555 -8.495 1.389 1.00 89.62 160 ARG A O 1
ATOM 1213 N N . ALA A 1 161 ? -11.494 -7.757 -0.510 1.00 91.50 161 ALA A N 1
ATOM 1214 C CA . ALA A 1 161 ? -10.285 -7.904 -1.310 1.00 91.50 161 ALA A CA 1
ATOM 1215 C C . ALA A 1 161 ? -9.117 -7.068 -0.761 1.00 91.50 161 ALA A C 1
ATOM 1217 O O . ALA A 1 161 ? -7.982 -7.532 -0.761 1.00 91.50 161 ALA A O 1
ATOM 1218 N N . MET A 1 162 ? -9.381 -5.850 -0.276 1.00 88.19 162 MET A N 1
ATOM 1219 C CA . MET A 1 162 ? -8.352 -4.979 0.307 1.00 88.19 162 MET A CA 1
ATOM 1220 C C . MET A 1 162 ? -7.832 -5.507 1.644 1.00 88.19 162 MET A C 1
ATOM 1222 O O . MET A 1 162 ? -6.639 -5.416 1.918 1.00 88.19 162 MET A O 1
ATOM 1226 N N . VAL A 1 163 ? -8.719 -6.098 2.444 1.00 85.81 163 VAL A N 1
ATOM 1227 C CA . VAL A 1 163 ? -8.363 -6.790 3.685 1.00 85.81 163 VAL A CA 1
ATOM 1228 C C . VAL A 1 163 ? -7.524 -8.045 3.410 1.00 85.81 163 VAL A C 1
ATOM 1230 O O . VAL A 1 163 ? -6.587 -8.327 4.150 1.00 85.81 163 VAL A O 1
ATOM 1233 N N . ASP A 1 164 ? -7.823 -8.788 2.345 1.00 89.88 164 ASP A N 1
ATOM 1234 C CA . ASP A 1 164 ? -7.129 -10.039 2.010 1.00 89.88 164 ASP A CA 1
ATOM 1235 C C . ASP A 1 164 ? -5.686 -9.835 1.518 1.00 89.88 164 ASP A C 1
ATOM 1237 O O . ASP A 1 164 ? -4.876 -10.754 1.615 1.00 89.88 164 ASP A O 1
ATOM 1241 N N . VAL A 1 165 ? -5.350 -8.647 1.005 1.00 88.00 165 VAL A N 1
ATOM 1242 C CA . VAL A 1 165 ? -3.988 -8.307 0.546 1.00 88.00 165 VAL A CA 1
ATOM 1243 C C . VAL A 1 165 ? -3.152 -7.563 1.594 1.00 88.00 165 VAL A C 1
ATOM 1245 O O . VAL A 1 165 ? -1.990 -7.258 1.329 1.00 88.00 165 VAL A O 1
ATOM 1248 N N . GLY A 1 166 ? -3.737 -7.220 2.744 1.00 84.81 166 GLY A N 1
ATOM 1249 C CA . GLY A 1 166 ? -3.076 -6.498 3.830 1.00 84.81 166 GLY A CA 1
ATOM 1250 C C . GLY A 1 166 ? -2.683 -7.388 5.007 1.00 84.81 166 GLY A C 1
ATOM 1251 O O . GLY A 1 166 ? -3.165 -8.513 5.152 1.00 84.81 166 GLY A O 1
ATOM 1252 N N . ASP A 1 167 ? -1.818 -6.862 5.876 1.00 84.25 167 ASP A N 1
ATOM 1253 C CA . ASP A 1 167 ? -1.462 -7.543 7.120 1.00 84.25 167 ASP A CA 1
ATOM 1254 C C . ASP A 1 167 ? -2.630 -7.497 8.118 1.00 84.25 167 ASP A C 1
ATOM 1256 O O . ASP A 1 167 ? -3.336 -6.492 8.243 1.00 84.25 167 ASP A O 1
ATOM 1260 N N . ARG A 1 168 ? -2.811 -8.581 8.880 1.00 84.94 168 ARG A N 1
ATOM 1261 C CA . ARG A 1 168 ? -3.850 -8.691 9.914 1.00 84.94 168 ARG A CA 1
ATOM 1262 C C . ARG A 1 168 ? -3.230 -8.654 11.302 1.00 84.94 168 ARG A C 1
ATOM 1264 O O . ARG A 1 168 ? -2.253 -9.349 11.576 1.00 84.94 168 ARG A O 1
ATOM 1271 N N . LEU A 1 169 ? -3.840 -7.880 12.196 1.00 84.88 169 LEU A N 1
ATOM 1272 C CA . LEU A 1 169 ? -3.488 -7.853 13.612 1.00 84.88 169 LEU A CA 1
ATOM 1273 C C . LEU A 1 169 ? -4.584 -8.523 14.436 1.00 84.88 169 LEU A C 1
ATOM 1275 O O . LEU A 1 169 ? -5.771 -8.291 14.217 1.00 84.88 169 LEU A O 1
ATOM 1279 N N . SER A 1 170 ? -4.165 -9.338 15.396 1.00 86.25 170 SER A N 1
ATOM 1280 C CA . SER A 1 170 ? -5.029 -9.986 16.383 1.00 86.25 170 SER A CA 1
ATOM 1281 C C . SER A 1 170 ? -4.658 -9.548 17.795 1.00 86.25 170 SER A C 1
ATOM 1283 O O . SER A 1 170 ? -3.482 -9.289 18.089 1.00 86.25 170 SER A O 1
ATOM 1285 N N . TRP A 1 171 ? -5.658 -9.493 18.667 1.00 86.44 171 TRP A N 1
ATOM 1286 C CA . TRP A 1 171 ? -5.525 -9.079 20.061 1.00 86.44 171 TRP A CA 1
ATOM 1287 C C . TRP A 1 171 ? -6.119 -10.151 20.973 1.00 86.44 171 TRP A C 1
ATOM 1289 O O . TRP A 1 171 ? -7.103 -10.774 20.583 1.00 86.44 171 TRP A O 1
ATOM 1299 N N . PRO A 1 172 ? -5.554 -10.380 22.170 1.00 84.81 172 PRO A N 1
ATOM 1300 C CA . PRO A 1 172 ? -6.098 -11.332 23.135 1.00 84.81 172 PRO A CA 1
ATOM 1301 C C . PRO A 1 172 ? -7.317 -10.733 23.863 1.00 84.81 172 PRO A C 1
ATOM 1303 O O . PRO A 1 172 ? -7.303 -10.561 25.077 1.00 84.81 172 PRO A O 1
ATOM 1306 N N . SER A 1 173 ? -8.346 -10.344 23.110 1.00 84.69 173 SER A N 1
ATOM 1307 C CA . SER A 1 173 ? -9.602 -9.781 23.609 1.00 84.69 173 SER A CA 1
ATOM 1308 C C . SER A 1 173 ? -10.735 -10.177 22.674 1.00 84.69 173 SER A C 1
ATOM 1310 O O . SER A 1 173 ? -10.601 -10.027 21.460 1.00 84.69 173 SER A O 1
ATOM 1312 N N . ASP A 1 174 ? -11.860 -10.608 23.241 1.00 83.00 174 ASP A N 1
ATOM 1313 C CA . ASP A 1 174 ? -13.068 -10.964 22.482 1.00 83.00 174 ASP A CA 1
ATOM 1314 C C . ASP A 1 174 ? -13.702 -9.740 21.797 1.00 83.00 174 ASP A C 1
ATOM 1316 O O . ASP A 1 174 ? -14.457 -9.855 20.832 1.00 83.00 174 ASP A O 1
ATOM 1320 N N . VAL A 1 175 ? -13.411 -8.543 22.314 1.00 86.06 175 VAL A N 1
ATOM 1321 C CA . VAL A 1 175 ? -13.943 -7.275 21.813 1.00 86.06 175 VAL A CA 1
ATOM 1322 C C . VAL A 1 175 ? -12.788 -6.306 21.596 1.00 86.06 175 VAL A C 1
ATOM 1324 O O . VAL A 1 175 ? -12.061 -5.964 22.534 1.00 86.06 175 VAL A O 1
ATOM 1327 N N . VAL A 1 176 ? -12.630 -5.842 20.358 1.00 89.06 176 VAL A N 1
ATOM 1328 C CA . VAL A 1 176 ? -11.620 -4.853 19.973 1.00 89.06 176 VAL A CA 1
ATOM 1329 C C . VAL A 1 176 ? -12.351 -3.626 19.463 1.00 89.06 176 VAL A C 1
ATOM 1331 O O . VAL A 1 176 ? -13.026 -3.662 18.445 1.00 89.06 176 VAL A O 1
ATOM 1334 N N . MET A 1 177 ? -12.234 -2.505 20.158 1.00 90.00 177 MET A N 1
ATOM 1335 C CA . MET A 1 177 ? -12.923 -1.283 19.771 1.00 90.00 177 MET A CA 1
ATOM 1336 C C . MET A 1 177 ? -12.130 -0.512 18.719 1.00 90.00 177 MET A C 1
ATOM 1338 O O . MET A 1 177 ? -10.902 -0.428 18.757 1.00 90.00 177 MET A O 1
ATOM 1342 N N . ASP A 1 178 ? -12.845 0.132 17.804 1.00 88.75 178 ASP A N 1
ATOM 1343 C CA . ASP A 1 178 ? -12.288 1.166 16.943 1.00 88.75 178 ASP A CA 1
ATOM 1344 C C . ASP A 1 178 ? -13.279 2.320 16.763 1.00 88.75 178 ASP A C 1
ATOM 1346 O O . ASP A 1 178 ? -14.499 2.180 16.863 1.00 88.75 178 ASP A O 1
ATOM 1350 N N . LYS A 1 179 ? -12.729 3.501 16.498 1.00 86.94 179 LYS A N 1
ATOM 1351 C CA . LYS A 1 179 ? -13.473 4.723 16.254 1.00 86.94 179 LYS A CA 1
ATOM 1352 C C . LYS A 1 179 ? -12.930 5.422 15.029 1.00 86.94 179 LYS A C 1
ATOM 1354 O O . LYS A 1 179 ? -11.917 6.116 15.097 1.00 86.94 179 LYS A O 1
ATOM 1359 N N . HIS A 1 180 ? -13.671 5.383 13.932 1.00 83.00 180 HIS A N 1
ATOM 1360 C CA . HIS A 1 180 ? -13.292 6.128 12.739 1.00 83.00 180 HIS A CA 1
ATOM 1361 C C . HIS A 1 180 ? -14.061 7.445 12.606 1.00 83.00 180 HIS A C 1
ATOM 1363 O O . HIS A 1 180 ? -15.212 7.577 13.031 1.00 83.00 180 HIS A O 1
ATOM 1369 N N . CYS A 1 181 ? -13.417 8.457 12.035 1.00 79.12 181 CYS A N 1
ATOM 1370 C CA . CYS A 1 181 ? -14.093 9.650 11.546 1.00 79.12 181 CYS A CA 1
ATOM 1371 C C . CYS A 1 181 ? -13.634 9.925 10.122 1.00 79.12 181 CYS A C 1
ATOM 1373 O O . CYS A 1 181 ? -12.442 9.879 9.839 1.00 79.12 181 CYS A O 1
ATOM 1375 N N . ILE A 1 182 ? -14.594 10.281 9.279 1.00 72.12 182 ILE A N 1
ATOM 1376 C CA . ILE A 1 182 ? -14.377 10.640 7.879 1.00 72.12 182 ILE A CA 1
ATOM 1377 C C . ILE A 1 182 ? -13.378 11.814 7.739 1.00 72.12 182 ILE A C 1
ATOM 1379 O O . ILE A 1 182 ? -12.583 11.860 6.808 1.00 72.12 182 ILE A O 1
ATOM 1383 N N . GLY A 1 183 ? -13.356 12.732 8.711 1.00 74.69 183 GLY A N 1
ATOM 1384 C CA . GLY A 1 183 ? -12.456 13.888 8.717 1.00 74.69 183 GLY A CA 1
ATOM 1385 C C . GLY A 1 183 ? -13.076 15.116 8.044 1.00 74.69 183 GLY A C 1
ATOM 1386 O O . GLY A 1 183 ? -14.294 15.262 8.014 1.00 74.69 183 GLY A O 1
ATOM 1387 N N . GLY A 1 184 ? -12.238 16.046 7.581 1.00 70.50 184 GLY A N 1
ATOM 1388 C CA . GLY A 1 184 ? -12.665 17.293 6.921 1.00 70.50 184 GLY A CA 1
ATOM 1389 C C . GLY A 1 184 ? -12.989 18.457 7.865 1.00 70.50 184 GLY A C 1
ATOM 1390 O O . GLY A 1 184 ? -12.818 19.608 7.478 1.00 70.50 184 GLY A O 1
ATOM 1391 N N . LEU A 1 185 ? -13.361 18.183 9.121 1.00 76.94 185 LEU A N 1
ATOM 1392 C CA . LEU A 1 185 ? -13.589 19.224 10.127 1.00 76.94 185 LEU A CA 1
ATOM 1393 C C . LEU A 1 185 ? -12.266 19.670 10.789 1.00 76.94 185 LEU A C 1
ATOM 1395 O O . LEU A 1 185 ? -11.561 18.823 11.357 1.00 76.94 185 LEU A O 1
ATOM 1399 N N . PRO A 1 186 ? -11.917 20.972 10.768 1.00 73.25 186 PRO A N 1
ATOM 1400 C CA . PRO A 1 186 ? -10.744 21.488 11.469 1.00 73.25 186 PRO A CA 1
ATOM 1401 C C . PRO A 1 186 ? -10.823 21.238 12.979 1.00 73.25 186 PRO A C 1
ATOM 1403 O O . PRO A 1 186 ? -11.882 21.364 13.586 1.00 73.25 186 PRO A O 1
ATOM 1406 N N . GLY A 1 187 ? -9.689 20.903 13.600 1.00 75.44 187 GLY A N 1
ATOM 1407 C CA . GLY A 1 187 ? -9.598 20.792 15.059 1.00 75.44 187 GLY A CA 1
ATOM 1408 C C . GLY A 1 187 ? -10.296 19.574 15.676 1.00 75.44 187 GLY A C 1
ATOM 1409 O O . GLY A 1 187 ? -10.500 19.554 16.884 1.00 75.44 187 GLY A O 1
ATOM 1410 N N . ASN A 1 188 ? -10.645 18.540 14.902 1.00 79.94 188 ASN A N 1
ATOM 1411 C CA . ASN A 1 188 ? -11.247 17.329 15.465 1.00 79.94 188 ASN A CA 1
ATOM 1412 C C . ASN A 1 188 ? -10.254 16.571 16.373 1.00 79.94 188 ASN A C 1
ATOM 1414 O O . ASN A 1 188 ? -9.343 15.889 15.891 1.00 79.94 188 ASN A O 1
ATOM 1418 N N . ARG A 1 189 ? -10.435 16.701 17.697 1.00 85.25 189 ARG A N 1
ATOM 1419 C CA . ARG A 1 189 ? -9.635 16.042 18.750 1.00 85.25 189 ARG A CA 1
ATOM 1420 C C . ARG A 1 189 ? -10.411 14.960 19.501 1.00 85.25 189 ARG A C 1
ATOM 1422 O O . ARG A 1 189 ? -10.026 14.565 20.595 1.00 85.25 189 ARG A O 1
ATOM 1429 N N . THR A 1 190 ? -11.501 14.464 18.922 1.00 89.69 190 THR A N 1
ATOM 1430 C CA . THR A 1 190 ? -12.369 13.486 19.587 1.00 89.69 190 THR A CA 1
ATOM 1431 C C . THR A 1 190 ? -11.681 12.134 19.764 1.00 89.69 190 THR A C 1
ATOM 1433 O O . THR A 1 190 ? -11.862 11.490 20.790 1.00 89.69 190 THR A O 1
ATOM 1436 N N . THR A 1 191 ? -10.875 11.696 18.790 1.00 90.88 191 THR A N 1
ATOM 1437 C CA . THR A 1 191 ? -10.294 10.343 18.796 1.00 90.88 191 THR A CA 1
ATOM 1438 C C . THR A 1 191 ? -9.405 10.062 20.016 1.00 90.88 191 THR A C 1
ATOM 1440 O O . THR A 1 191 ? -9.668 9.054 20.664 1.00 90.88 191 THR A O 1
ATOM 1443 N N . PRO A 1 192 ? -8.421 10.910 20.394 1.00 91.69 192 PRO A N 1
ATOM 1444 C CA . PRO A 1 192 ? -7.620 10.662 21.598 1.00 91.69 192 PRO A CA 1
ATOM 1445 C C . PRO A 1 192 ? -8.457 10.567 22.882 1.00 91.69 192 PRO A C 1
ATOM 1447 O O . PRO A 1 192 ? -8.196 9.710 23.718 1.00 91.69 192 PRO A O 1
ATOM 1450 N N . ILE A 1 193 ? -9.507 11.390 23.010 1.00 93.62 193 ILE A N 1
ATOM 1451 C CA . ILE A 1 193 ? -10.410 11.373 24.173 1.00 93.62 193 ILE A CA 1
ATOM 1452 C C . ILE A 1 193 ? -11.197 10.058 24.227 1.00 93.62 193 ILE A C 1
ATOM 1454 O O . ILE A 1 193 ? -11.285 9.433 25.277 1.00 93.62 193 ILE A O 1
ATOM 1458 N N . VAL A 1 194 ? -11.746 9.612 23.092 1.00 94.31 194 VAL A N 1
ATOM 1459 C CA . VAL A 1 194 ? -12.493 8.346 23.012 1.00 94.31 194 VAL A CA 1
ATOM 1460 C C . VAL A 1 194 ? -11.596 7.149 23.332 1.00 94.31 194 VAL A C 1
ATOM 1462 O O . VAL A 1 194 ? -12.027 6.265 24.065 1.00 94.31 194 VAL A O 1
ATOM 1465 N N . VAL A 1 195 ? -10.355 7.142 22.835 1.00 94.12 195 VAL A N 1
ATOM 1466 C CA . VAL A 1 195 ? -9.376 6.088 23.151 1.00 94.12 195 VAL A CA 1
ATOM 1467 C C . VAL A 1 195 ? -9.109 6.031 24.651 1.00 94.12 195 VAL A C 1
ATOM 1469 O O . VAL A 1 195 ? -9.203 4.956 25.232 1.00 94.12 195 VAL A O 1
ATOM 1472 N N . ALA A 1 196 ? -8.868 7.179 25.292 1.00 94.88 196 ALA A N 1
ATOM 1473 C CA . ALA A 1 196 ? -8.630 7.243 26.732 1.00 94.88 196 ALA A CA 1
ATOM 1474 C C . ALA A 1 196 ? -9.835 6.752 27.556 1.00 94.88 196 ALA A C 1
ATOM 1476 O O . ALA A 1 196 ? -9.657 5.995 28.505 1.00 94.88 196 ALA A O 1
ATOM 1477 N N . ILE A 1 197 ? -11.061 7.139 27.182 1.00 96.38 197 ILE A N 1
ATOM 1478 C CA . ILE A 1 197 ? -12.285 6.704 27.876 1.00 96.38 197 ILE A CA 1
ATOM 1479 C C . ILE A 1 197 ? -12.465 5.185 27.780 1.00 96.38 197 ILE A C 1
ATOM 1481 O O . ILE A 1 197 ? -12.770 4.539 28.782 1.00 96.38 197 ILE A O 1
ATOM 1485 N N . LEU A 1 198 ? -12.290 4.610 26.586 1.00 94.56 198 LEU A N 1
ATOM 1486 C CA . LEU A 1 198 ? -12.490 3.176 26.369 1.00 94.56 198 LEU A CA 1
ATOM 1487 C C . LEU A 1 198 ? -11.397 2.344 27.050 1.00 94.56 198 LEU A C 1
ATOM 1489 O O . LEU A 1 198 ? -11.727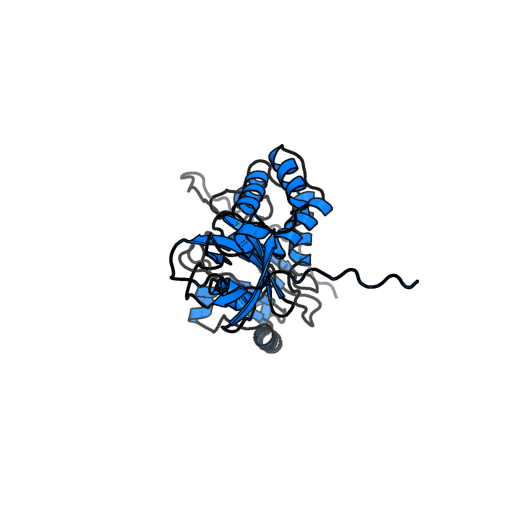 1.373 27.728 1.00 94.56 198 LEU A O 1
ATOM 1493 N N . ALA A 1 199 ? -10.138 2.780 26.972 1.00 94.56 199 ALA A N 1
ATOM 1494 C CA . ALA A 1 199 ? -9.024 2.153 27.681 1.00 94.56 199 ALA A CA 1
ATOM 1495 C C . ALA A 1 199 ? -9.225 2.177 29.208 1.00 94.56 199 ALA A C 1
ATOM 1497 O O . ALA A 1 199 ? -9.141 1.141 29.862 1.00 94.56 199 ALA A O 1
ATOM 1498 N N . ALA A 1 200 ? -9.612 3.328 29.777 1.00 95.94 200 ALA A N 1
ATOM 1499 C CA . ALA A 1 200 ? -9.925 3.452 31.205 1.00 95.94 200 ALA A CA 1
ATOM 1500 C C . ALA A 1 200 ? -11.136 2.604 31.642 1.00 95.94 200 ALA A C 1
ATOM 1502 O O . ALA A 1 200 ? -11.278 2.291 32.822 1.00 95.94 200 ALA A O 1
ATOM 1503 N N . SER A 1 201 ? -11.999 2.220 30.697 1.00 95.00 201 SER A N 1
ATOM 1504 C CA . SER A 1 201 ? -13.139 1.322 30.925 1.00 95.00 201 SER A CA 1
ATOM 1505 C C . SER A 1 201 ? -12.774 -0.164 30.775 1.00 95.00 201 SER A C 1
ATOM 1507 O O . SER A 1 201 ? -13.662 -1.012 30.823 1.00 95.00 201 SER A O 1
ATOM 1509 N N . GLY A 1 202 ? -11.492 -0.491 30.572 1.00 93.19 202 GLY A N 1
ATOM 1510 C CA . GLY A 1 202 ? -10.999 -1.861 30.411 1.00 93.19 202 GLY A CA 1
ATOM 1511 C C . GLY A 1 202 ? -11.209 -2.460 29.017 1.00 93.19 202 GLY A C 1
ATOM 1512 O O . GLY A 1 202 ? -11.089 -3.672 28.858 1.00 93.19 202 GLY A O 1
ATOM 1513 N N . LEU A 1 203 ? -11.539 -1.648 28.006 1.00 93.38 203 LEU A N 1
ATOM 1514 C CA . LEU A 1 203 ? -11.726 -2.107 26.627 1.00 93.38 203 LEU A CA 1
ATOM 1515 C C . LEU A 1 203 ? -10.444 -1.945 25.809 1.00 93.38 203 LEU A C 1
ATOM 1517 O O . LEU A 1 203 ? -9.731 -0.950 25.942 1.00 93.38 203 LEU A O 1
ATOM 1521 N N . VAL A 1 204 ? -10.200 -2.891 24.899 1.00 93.56 204 VAL A N 1
ATOM 1522 C CA . VAL A 1 204 ? -9.023 -2.878 24.023 1.00 93.56 204 VAL A CA 1
ATOM 1523 C C . VAL A 1 204 ? -9.276 -1.999 22.796 1.00 93.56 204 VAL A C 1
ATOM 1525 O O . VAL A 1 204 ? -10.186 -2.282 22.021 1.00 93.56 204 VAL A O 1
ATOM 1528 N N . MET A 1 205 ? -8.485 -0.938 22.595 1.00 93.06 205 MET A N 1
ATOM 1529 C CA . MET A 1 205 ? -8.641 0.013 21.482 1.00 93.06 205 MET A CA 1
ATOM 1530 C C . MET A 1 205 ? -7.304 0.406 20.809 1.00 93.06 205 MET A C 1
ATOM 1532 O O . MET A 1 205 ? -6.745 1.481 21.058 1.00 93.06 205 MET A O 1
ATOM 1536 N N . PRO A 1 206 ? -6.786 -0.437 19.904 1.00 92.00 206 PRO A N 1
ATOM 1537 C CA . PRO A 1 206 ? -5.558 -0.199 19.150 1.00 92.00 206 PRO A CA 1
ATOM 1538 C C . PRO A 1 206 ? -5.818 0.735 17.955 1.00 92.00 206 PRO A C 1
ATOM 1540 O O . PRO A 1 206 ? -6.095 0.296 16.833 1.00 92.00 206 PRO A O 1
ATOM 1543 N N . LYS A 1 207 ? -5.773 2.056 18.174 1.00 91.69 207 LYS A N 1
ATOM 1544 C CA . LYS A 1 207 ? -6.207 3.037 17.171 1.00 91.69 207 LYS A CA 1
ATOM 1545 C C . LYS A 1 207 ? -5.088 3.440 16.210 1.00 91.69 207 LYS A C 1
ATOM 1547 O O . LYS A 1 207 ? -4.210 4.230 16.551 1.00 91.69 207 LYS A O 1
ATOM 1552 N N . THR A 1 208 ? -5.209 3.057 14.936 1.00 89.81 208 THR A N 1
ATOM 1553 C CA . THR A 1 208 ? -4.350 3.608 13.869 1.00 89.81 208 THR A CA 1
ATOM 1554 C C . THR A 1 208 ? -4.978 4.843 13.221 1.00 89.81 208 THR A C 1
ATOM 1556 O O . THR A 1 208 ? -6.155 4.861 12.840 1.00 89.81 208 THR A O 1
ATOM 1559 N N . SER A 1 209 ? -4.203 5.908 13.047 1.00 87.25 209 SER A N 1
ATOM 1560 C CA . SER A 1 209 ? -4.654 7.164 12.437 1.00 87.25 209 SER A CA 1
ATOM 1561 C C . SER A 1 209 ? -3.692 7.622 11.347 1.00 87.25 209 SER A C 1
ATOM 1563 O O . SER A 1 209 ? -2.495 7.378 11.422 1.00 87.25 209 SER A O 1
ATOM 1565 N N . SER A 1 210 ? -4.202 8.259 10.294 1.00 83.06 210 SER A N 1
ATOM 1566 C CA . SER A 1 210 ? -3.333 8.909 9.310 1.00 83.06 210 SER A CA 1
ATOM 1567 C C . SER A 1 210 ? -2.874 10.276 9.824 1.00 83.06 210 SER A C 1
ATOM 1569 O O . SER A 1 210 ? -3.499 10.872 10.709 1.00 83.06 210 SER A O 1
ATOM 1571 N N . ARG A 1 211 ? -1.796 10.782 9.225 1.00 86.00 211 ARG A N 1
ATOM 1572 C CA . ARG A 1 211 ? -1.461 12.207 9.268 1.00 86.00 211 ARG A CA 1
ATOM 1573 C C . ARG A 1 211 ? -2.433 13.007 8.405 1.00 86.00 211 ARG A C 1
ATOM 1575 O O . ARG A 1 211 ? -3.198 12.430 7.621 1.00 86.00 211 ARG A O 1
ATOM 1582 N N . ALA A 1 212 ? -2.424 14.320 8.582 1.00 83.50 212 ALA A N 1
ATOM 1583 C CA . ALA A 1 212 ? -3.211 15.238 7.784 1.00 83.50 212 ALA A CA 1
ATOM 1584 C C . ALA A 1 212 ? -2.921 15.054 6.291 1.00 83.50 212 ALA A C 1
ATOM 1586 O O . ALA A 1 212 ? -1.770 14.950 5.872 1.00 83.50 212 ALA A O 1
ATOM 1587 N N . ILE A 1 213 ? -3.984 15.039 5.487 1.00 71.25 213 ILE A N 1
ATOM 1588 C CA . ILE A 1 213 ? -3.878 15.087 4.023 1.00 71.25 213 ILE A CA 1
ATOM 1589 C C . ILE A 1 213 ? -4.283 16.480 3.542 1.00 71.25 213 ILE A C 1
ATOM 1591 O O . ILE A 1 213 ? -3.556 17.116 2.786 1.00 71.25 213 ILE A O 1
ATOM 1595 N N . THR A 1 214 ? -5.438 16.963 4.005 1.00 70.69 214 THR A N 1
ATOM 1596 C CA . THR A 1 214 ? -5.997 18.268 3.618 1.00 70.69 214 THR A CA 1
ATOM 1597 C C . THR A 1 214 ? -6.399 19.139 4.804 1.00 70.69 214 THR A C 1
ATOM 1599 O O . THR A 1 214 ? -6.765 20.293 4.607 1.00 70.69 214 THR A O 1
ATOM 1602 N N . SER A 1 215 ? -6.408 18.591 6.023 1.00 75.75 215 SER A N 1
ATOM 1603 C CA . SER A 1 215 ? -6.661 19.365 7.239 1.00 75.75 215 SER A CA 1
ATOM 1604 C C . SER A 1 215 ? -5.371 20.042 7.720 1.00 75.75 215 SER A C 1
ATOM 1606 O O . SER A 1 215 ? -4.284 19.583 7.380 1.00 75.75 215 SER A O 1
ATOM 1608 N N . PRO A 1 216 ? -5.454 21.092 8.559 1.00 81.62 216 PRO A N 1
ATOM 1609 C CA . PRO A 1 216 ? -4.264 21.672 9.186 1.00 81.62 216 PRO A CA 1
ATOM 1610 C C . PRO A 1 216 ? -3.512 20.693 10.104 1.00 81.62 216 PRO A C 1
ATOM 1612 O O . PRO A 1 216 ? -2.312 20.829 10.297 1.00 81.62 216 PRO A O 1
ATOM 1615 N N . ALA A 1 217 ? -4.220 19.717 10.685 1.00 85.25 217 ALA A N 1
ATOM 1616 C CA . ALA A 1 217 ? -3.650 18.655 11.512 1.00 85.25 217 ALA A CA 1
ATOM 1617 C C . ALA A 1 217 ? -4.556 17.412 11.504 1.00 85.25 217 ALA A C 1
ATOM 1619 O O . ALA A 1 217 ? -5.786 17.534 11.549 1.00 85.25 217 ALA A O 1
ATOM 1620 N N . GLY A 1 218 ? -3.962 16.221 11.458 1.00 86.50 218 GLY A N 1
ATOM 1621 C CA . GLY A 1 218 ? -4.628 14.933 11.626 1.00 86.50 218 GLY A CA 1
ATOM 1622 C C . GLY A 1 218 ? -4.591 14.461 13.079 1.00 86.50 218 GLY A C 1
ATOM 1623 O O . GLY A 1 218 ? -3.976 15.088 13.943 1.00 86.50 218 GLY A O 1
ATOM 1624 N N . THR A 1 219 ? -5.245 13.331 13.366 1.00 89.25 219 THR A N 1
ATOM 1625 C CA . THR A 1 219 ? -5.199 12.727 14.708 1.00 89.25 219 THR A CA 1
ATOM 1626 C C . THR A 1 219 ? -3.779 12.299 15.080 1.00 89.25 219 THR A C 1
ATOM 1628 O O . THR A 1 219 ? -3.364 12.565 16.203 1.00 89.25 219 THR A O 1
ATOM 1631 N N . ALA A 1 220 ? -3.026 11.695 14.149 1.00 90.38 220 ALA A N 1
ATOM 1632 C CA . ALA A 1 220 ? -1.641 11.296 14.408 1.00 90.38 220 ALA A CA 1
ATOM 1633 C C . ALA A 1 220 ? -0.741 12.514 14.679 1.00 90.38 220 ALA A C 1
ATOM 1635 O O . ALA A 1 220 ? -0.026 12.514 15.670 1.00 90.38 220 ALA A O 1
ATOM 1636 N N . ASP A 1 221 ? -0.859 13.588 13.888 1.00 90.81 221 ASP A N 1
ATOM 1637 C CA . ASP A 1 221 ? -0.049 14.807 14.079 1.00 90.81 221 ASP A CA 1
ATOM 1638 C C . ASP A 1 221 ? -0.296 15.468 15.439 1.00 90.81 221 ASP A C 1
ATOM 1640 O O . ASP A 1 221 ? 0.576 16.116 16.000 1.00 90.81 221 ASP A O 1
ATOM 1644 N N . THR A 1 222 ? -1.506 15.320 15.981 1.00 89.94 222 THR A N 1
ATOM 1645 C CA . THR A 1 222 ? -1.838 15.883 17.298 1.00 89.94 222 THR A CA 1
ATOM 1646 C C . THR A 1 222 ? -1.427 14.982 18.438 1.00 89.94 222 THR A C 1
ATOM 1648 O O . THR A 1 222 ? -1.028 15.472 19.484 1.00 89.94 222 THR A O 1
ATOM 1651 N N . MET A 1 223 ? -1.525 13.667 18.256 1.00 93.06 223 MET A N 1
ATOM 1652 C CA . MET A 1 223 ? -0.998 12.751 19.255 1.00 93.06 223 MET A CA 1
ATOM 1653 C C . MET A 1 223 ? 0.527 12.887 19.354 1.00 93.06 223 MET A C 1
ATOM 1655 O O . MET A 1 223 ? 1.059 12.863 20.456 1.00 93.06 223 MET A O 1
ATOM 1659 N N . GLU A 1 224 ? 1.209 13.136 18.233 1.00 94.56 224 GLU A N 1
ATOM 1660 C CA . GLU A 1 224 ? 2.665 13.301 18.178 1.00 94.56 224 GLU A CA 1
ATOM 1661 C C . GLU A 1 224 ? 3.191 14.465 19.023 1.00 94.56 224 GLU A C 1
ATOM 1663 O O . GLU A 1 224 ? 4.308 14.404 19.529 1.00 94.56 224 GLU A O 1
ATOM 1668 N N . THR A 1 225 ? 2.383 15.504 19.251 1.00 93.31 225 THR A N 1
ATOM 1669 C CA . THR A 1 225 ? 2.788 16.607 20.136 1.00 93.31 225 THR A CA 1
ATOM 1670 C C . THR A 1 225 ? 2.825 16.198 21.611 1.00 93.31 225 THR A C 1
ATOM 1672 O O . THR A 1 225 ? 3.333 16.952 22.433 1.00 93.31 225 THR A O 1
ATOM 1675 N N . LEU A 1 2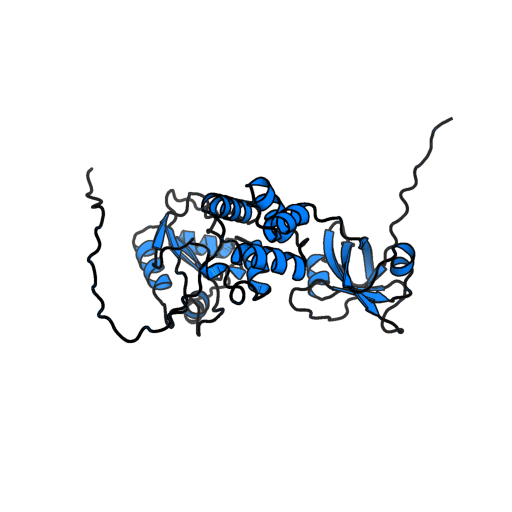26 ? 2.235 15.048 21.957 1.00 93.25 226 LEU A N 1
ATOM 1676 C CA . LEU A 1 226 ? 2.119 14.534 23.323 1.00 93.25 226 LEU A CA 1
ATOM 1677 C C . LEU A 1 226 ? 2.914 13.239 23.534 1.00 93.25 226 LEU A C 1
ATOM 1679 O O . LEU A 1 226 ? 3.478 13.051 24.607 1.00 93.25 226 LEU A O 1
ATOM 1683 N N . ALA A 1 227 ? 2.949 12.344 22.545 1.00 94.06 227 ALA A N 1
ATOM 1684 C CA . ALA A 1 227 ? 3.634 11.057 22.635 1.00 94.06 227 ALA A CA 1
ATOM 1685 C C . ALA A 1 227 ? 4.101 10.556 21.256 1.00 94.06 227 ALA A C 1
ATOM 1687 O O . ALA A 1 227 ? 3.492 10.907 20.246 1.00 94.06 227 ALA A O 1
ATOM 1688 N N . PRO A 1 228 ? 5.127 9.686 21.189 1.00 94.75 228 PRO A N 1
ATOM 1689 C CA . PRO A 1 228 ? 5.539 9.058 19.937 1.00 94.75 228 PRO A CA 1
ATOM 1690 C C . PRO A 1 228 ? 4.391 8.287 19.271 1.00 94.75 228 PRO A C 1
ATOM 1692 O O . PRO A 1 228 ? 3.731 7.468 19.909 1.00 94.75 228 PRO A O 1
ATOM 1695 N N . VAL A 1 229 ? 4.173 8.532 17.977 1.00 94.06 229 VAL A N 1
ATOM 1696 C CA . VAL A 1 229 ? 3.126 7.861 17.177 1.00 94.06 229 VAL A CA 1
ATOM 1697 C C . VAL A 1 229 ? 3.682 6.876 16.157 1.00 94.06 229 VAL A C 1
ATOM 1699 O O . VAL A 1 229 ? 2.926 6.070 15.615 1.00 94.06 229 VAL A O 1
ATOM 1702 N N . ASP A 1 230 ? 4.979 6.956 15.870 1.00 92.50 230 ASP A N 1
ATOM 1703 C CA . ASP A 1 230 ? 5.671 6.084 14.926 1.00 92.50 230 ASP A CA 1
ATOM 1704 C C . ASP A 1 230 ? 6.173 4.838 15.664 1.00 92.50 230 ASP A C 1
ATOM 1706 O O . ASP A 1 230 ? 7.305 4.781 16.143 1.00 92.50 230 ASP A O 1
ATOM 1710 N N . LEU A 1 231 ? 5.259 3.886 15.865 1.00 90.94 231 LEU A N 1
ATOM 1711 C CA . LEU A 1 231 ? 5.528 2.621 16.542 1.00 90.94 231 LEU A CA 1
ATOM 1712 C C . LEU A 1 231 ? 5.443 1.476 15.535 1.00 90.94 231 LEU A C 1
ATOM 1714 O O . LEU A 1 231 ? 4.466 1.367 14.791 1.00 90.94 231 LEU A O 1
ATOM 1718 N N . ASP A 1 232 ? 6.435 0.588 15.566 1.00 90.31 232 ASP A N 1
ATOM 1719 C CA . ASP A 1 232 ? 6.342 -0.697 14.882 1.00 90.31 232 ASP A CA 1
ATOM 1720 C C . ASP A 1 232 ? 5.296 -1.608 15.554 1.00 90.31 232 ASP A C 1
ATOM 1722 O O . ASP A 1 232 ? 4.808 -1.345 16.659 1.00 90.31 232 ASP A O 1
ATOM 1726 N N . VAL A 1 233 ? 4.919 -2.698 14.878 1.00 89.75 233 VAL A N 1
ATOM 1727 C CA . VAL A 1 233 ? 3.901 -3.629 15.394 1.00 89.75 233 VAL A CA 1
ATOM 1728 C C . VAL A 1 233 ? 4.266 -4.179 16.784 1.00 89.75 233 VAL A C 1
ATOM 1730 O O . VAL A 1 233 ? 3.396 -4.162 17.658 1.00 89.75 233 VAL A O 1
ATOM 1733 N N . PRO A 1 234 ? 5.509 -4.632 17.054 1.00 92.44 234 PRO A N 1
ATOM 1734 C CA . PRO A 1 234 ? 5.897 -5.072 18.393 1.00 92.44 234 PRO A CA 1
ATOM 1735 C C . PRO A 1 234 ? 5.767 -3.990 19.474 1.00 92.44 234 PRO A C 1
ATOM 1737 O O . PRO A 1 234 ? 5.286 -4.284 20.567 1.00 92.44 234 PRO A O 1
ATOM 1740 N N . ALA A 1 235 ? 6.183 -2.749 19.208 1.00 93.31 235 ALA A N 1
ATOM 1741 C CA . ALA A 1 235 ? 6.052 -1.647 20.158 1.00 93.31 235 ALA A CA 1
ATOM 1742 C C . ALA A 1 235 ? 4.590 -1.282 20.400 1.00 93.31 235 ALA A C 1
ATOM 1744 O O . ALA A 1 235 ? 4.183 -1.120 21.549 1.00 93.31 235 ALA A O 1
ATOM 1745 N N . MET A 1 236 ? 3.790 -1.228 19.337 1.00 92.81 236 MET A N 1
ATOM 1746 C CA . MET A 1 236 ? 2.353 -1.002 19.431 1.00 92.81 236 MET A CA 1
ATOM 1747 C C . MET A 1 236 ? 1.672 -2.068 20.297 1.00 92.81 236 MET A C 1
ATOM 1749 O O . MET A 1 236 ? 0.840 -1.721 21.132 1.00 92.81 236 MET A O 1
ATOM 1753 N N . ARG A 1 237 ? 2.048 -3.347 20.143 1.00 92.81 237 ARG A N 1
ATOM 1754 C CA . ARG A 1 237 ? 1.524 -4.441 20.975 1.00 92.81 237 ARG A CA 1
ATOM 1755 C C . ARG A 1 237 ? 1.822 -4.235 22.453 1.00 92.81 237 ARG A C 1
ATOM 1757 O O . ARG A 1 237 ? 0.888 -4.271 23.244 1.00 92.81 237 ARG A O 1
ATOM 1764 N N . ARG A 1 238 ? 3.072 -3.915 22.806 1.00 95.06 238 ARG A N 1
ATOM 1765 C CA . ARG A 1 238 ? 3.459 -3.647 24.203 1.00 95.06 238 ARG A CA 1
ATOM 1766 C C . ARG A 1 238 ? 2.636 -2.524 24.833 1.00 95.06 238 ARG A C 1
ATOM 1768 O O . ARG A 1 238 ? 2.238 -2.643 25.984 1.00 95.06 238 ARG A O 1
ATOM 1775 N N . VAL A 1 239 ? 2.372 -1.448 24.087 1.00 95.25 239 VAL A N 1
ATOM 1776 C CA . VAL A 1 239 ? 1.558 -0.325 24.583 1.00 95.25 239 VAL A CA 1
ATOM 1777 C C . VAL A 1 239 ? 0.112 -0.758 24.811 1.00 95.25 239 VAL A C 1
ATOM 1779 O O . VAL A 1 239 ? -0.452 -0.466 25.856 1.00 95.25 239 VAL A O 1
ATOM 1782 N N . VAL A 1 240 ? -0.491 -1.471 23.860 1.00 94.50 240 VAL A N 1
ATOM 1783 C CA . VAL A 1 240 ? -1.889 -1.915 23.981 1.00 94.50 240 VAL A CA 1
ATOM 1784 C C . VAL A 1 240 ? -2.055 -2.954 25.093 1.00 94.50 240 VAL A C 1
ATOM 1786 O O . VAL A 1 240 ? -3.054 -2.918 25.800 1.00 94.50 240 VAL A O 1
ATOM 1789 N N . GLU A 1 241 ? -1.083 -3.845 25.284 1.00 93.62 241 GLU A N 1
ATOM 1790 C CA . GLU A 1 241 ? -1.080 -4.828 26.376 1.00 93.62 241 GLU A CA 1
ATOM 1791 C C . GLU A 1 241 ? -0.939 -4.171 27.756 1.00 93.62 241 GLU A C 1
ATOM 1793 O O . GLU A 1 241 ? -1.543 -4.643 28.715 1.00 93.62 241 GLU A O 1
ATOM 1798 N N . ALA A 1 242 ? -0.171 -3.082 27.859 1.00 94.75 242 ALA A N 1
ATOM 1799 C CA . ALA A 1 242 ? 0.020 -2.354 29.113 1.00 94.75 242 ALA A CA 1
ATOM 1800 C C . ALA A 1 242 ? -1.148 -1.407 29.441 1.00 94.75 242 ALA A C 1
ATOM 1802 O O . ALA A 1 242 ? -1.585 -1.342 30.586 1.00 94.75 242 ALA A O 1
ATOM 1803 N N . GLU A 1 243 ? -1.657 -0.687 28.439 1.00 95.19 243 GLU A N 1
ATOM 1804 C CA . GLU A 1 243 ? -2.552 0.462 28.635 1.00 95.19 243 GLU A CA 1
ATOM 1805 C C . GLU A 1 243 ? -3.978 0.229 28.110 1.00 95.19 243 GLU A C 1
ATOM 1807 O O . GLU A 1 243 ? -4.839 1.097 28.236 1.00 95.19 243 GLU A O 1
ATOM 1812 N N . GLY A 1 244 ? -4.247 -0.896 27.443 1.00 93.00 244 GLY A N 1
ATOM 1813 C CA . GLY A 1 244 ? -5.539 -1.198 26.817 1.00 93.00 244 GLY A CA 1
ATOM 1814 C C . GLY A 1 244 ? -5.831 -0.402 25.538 1.00 93.00 244 GLY A C 1
ATOM 1815 O O . GLY A 1 244 ? -6.665 -0.806 24.735 1.00 93.00 244 GLY A O 1
ATOM 1816 N N . GLY A 1 245 ? -5.130 0.697 25.260 1.00 93.94 245 GLY A N 1
ATOM 1817 C CA . GLY A 1 245 ? -5.343 1.491 24.052 1.00 93.94 245 GLY A CA 1
ATOM 1818 C C . GLY A 1 245 ? -4.087 2.196 23.564 1.00 93.94 245 GLY A C 1
ATOM 1819 O O . GLY A 1 245 ? -3.139 2.423 24.308 1.00 93.94 245 GLY A O 1
ATOM 1820 N N . CYS A 1 246 ? -4.074 2.561 22.285 1.00 94.50 246 CYS A N 1
ATOM 1821 C CA . CYS A 1 246 ? -2.989 3.351 21.708 1.00 94.50 246 CYS A CA 1
ATOM 1822 C C . CYS A 1 246 ? -3.505 4.256 20.591 1.00 94.50 246 CYS A C 1
ATOM 1824 O O . CYS A 1 246 ? -4.570 4.008 20.032 1.00 94.50 246 CYS A O 1
ATOM 1826 N N . VAL A 1 247 ? -2.736 5.291 20.242 1.00 94.19 247 VAL A N 1
ATOM 1827 C CA . VAL A 1 247 ? -2.946 6.093 19.031 1.00 94.19 247 VAL A CA 1
ATOM 1828 C C . VAL A 1 247 ? -1.638 6.126 18.253 1.00 94.19 247 VAL A C 1
ATOM 1830 O O . VAL A 1 247 ? -0.711 6.833 18.631 1.00 94.19 247 VAL A O 1
ATOM 1833 N N . VAL A 1 248 ? -1.574 5.378 17.154 1.00 92.94 248 VAL A N 1
ATOM 1834 C CA . VAL A 1 248 ? -0.366 5.264 16.322 1.00 92.94 248 VAL A CA 1
ATOM 1835 C C . VAL A 1 248 ? -0.603 5.763 14.904 1.00 92.94 248 VAL A C 1
ATOM 1837 O O . VAL A 1 248 ? -1.736 5.793 14.404 1.00 92.94 248 VAL A O 1
ATOM 1840 N N . TRP A 1 249 ? 0.470 6.148 14.224 1.00 90.62 249 TRP A N 1
ATOM 1841 C CA . TRP A 1 249 ? 0.420 6.485 12.814 1.00 90.62 249 TRP A CA 1
ATOM 1842 C C . TRP A 1 249 ? 0.310 5.217 11.962 1.00 90.62 249 TRP A C 1
ATOM 1844 O O . TRP A 1 249 ? 1.169 4.345 11.982 1.00 90.62 249 TRP A O 1
ATOM 1854 N N . GLY A 1 250 ? -0.752 5.130 11.160 1.00 81.25 250 GLY A N 1
ATOM 1855 C CA . GLY A 1 250 ? -1.021 3.949 10.339 1.00 81.25 250 GLY A CA 1
ATOM 1856 C C . GLY A 1 250 ? -0.005 3.699 9.222 1.00 81.25 250 GLY A C 1
ATOM 1857 O O . GLY A 1 250 ? 0.025 2.592 8.715 1.00 81.25 250 GLY A O 1
ATOM 1858 N N . GLY A 1 251 ? 0.821 4.681 8.838 1.00 73.62 251 GLY A N 1
ATOM 1859 C CA . GLY A 1 251 ? 1.841 4.479 7.798 1.00 73.62 251 GLY A CA 1
ATOM 1860 C C . GLY A 1 251 ? 2.971 3.532 8.216 1.00 73.62 251 GLY A C 1
ATOM 1861 O O . GLY A 1 251 ? 3.610 2.943 7.349 1.00 73.62 251 GLY A O 1
ATOM 1862 N N . ALA A 1 252 ? 3.174 3.346 9.523 1.00 67.38 252 ALA A N 1
ATOM 1863 C CA . ALA A 1 252 ? 4.133 2.392 10.076 1.00 67.38 252 ALA A CA 1
ATOM 1864 C C . ALA A 1 252 ? 3.624 0.937 10.044 1.00 67.38 252 ALA A C 1
ATOM 1866 O O . ALA A 1 252 ? 4.391 0.001 10.260 1.00 67.38 252 ALA A O 1
ATOM 1867 N N . VAL A 1 253 ? 2.329 0.730 9.764 1.00 70.69 253 VAL A N 1
ATOM 1868 C CA . VAL A 1 253 ? 1.664 -0.574 9.846 1.00 70.69 253 VAL A CA 1
ATOM 1869 C C . VAL A 1 253 ? 1.029 -0.911 8.494 1.00 70.69 253 VAL A C 1
ATOM 1871 O O . VAL A 1 253 ? 0.118 -0.226 8.037 1.00 70.69 253 VAL A O 1
ATOM 1874 N N . ARG A 1 254 ? 1.478 -1.985 7.834 1.00 70.81 254 ARG A N 1
ATOM 1875 C CA . ARG A 1 254 ? 1.066 -2.362 6.462 1.00 70.81 254 ARG A CA 1
ATOM 1876 C C . ARG A 1 254 ? -0.318 -3.044 6.392 1.00 70.81 254 ARG A C 1
ATOM 1878 O O . ARG A 1 254 ? -0.491 -4.071 5.745 1.00 70.81 254 ARG A O 1
ATOM 1885 N N . LEU A 1 255 ? -1.328 -2.454 7.034 1.00 74.75 255 LEU A N 1
ATOM 1886 C CA . LEU A 1 255 ? -2.670 -3.049 7.175 1.00 74.75 255 LEU A CA 1
ATOM 1887 C C . LEU A 1 255 ? -3.528 -2.984 5.905 1.00 74.75 255 LEU A C 1
ATOM 1889 O O . LEU A 1 255 ? -4.360 -3.851 5.683 1.00 74.75 255 LEU A O 1
ATOM 1893 N N . SER A 1 256 ? -3.358 -1.950 5.079 1.00 77.12 256 SER A N 1
ATOM 1894 C CA . SER A 1 256 ? -4.089 -1.790 3.813 1.00 77.12 256 SER A CA 1
ATOM 1895 C C . SER A 1 256 ? -3.144 -1.193 2.767 1.00 77.12 256 SER A C 1
ATOM 1897 O O . SER A 1 256 ? -3.106 0.026 2.574 1.00 77.12 256 SER A O 1
ATOM 1899 N N . PRO A 1 257 ? -2.316 -2.025 2.108 1.00 78.81 257 PRO A N 1
ATOM 1900 C CA . PRO A 1 257 ? -1.301 -1.540 1.174 1.00 78.81 257 PRO A CA 1
ATOM 1901 C C . PRO A 1 257 ? -1.928 -0.808 -0.016 1.00 78.81 257 PRO A C 1
ATOM 1903 O O . PRO A 1 257 ? -1.371 0.172 -0.511 1.00 78.81 257 PRO A O 1
ATOM 1906 N N . VAL A 1 258 ? -3.118 -1.240 -0.444 1.00 81.62 258 VAL A N 1
ATOM 1907 C CA . VAL A 1 258 ? -3.834 -0.600 -1.546 1.00 81.62 258 VAL A CA 1
ATOM 1908 C C . VAL A 1 258 ? -4.257 0.814 -1.184 1.00 81.62 258 VAL A C 1
ATOM 1910 O O . VAL A 1 258 ? -4.033 1.689 -2.013 1.00 81.62 258 VAL A O 1
ATOM 1913 N N . ASP A 1 259 ? -4.754 1.075 0.032 1.00 76.94 259 ASP A N 1
ATOM 1914 C CA . ASP A 1 259 ? -5.108 2.436 0.473 1.00 76.94 259 ASP A CA 1
ATOM 1915 C C . ASP A 1 259 ? -3.924 3.401 0.385 1.00 76.94 259 ASP A C 1
ATOM 1917 O O . ASP A 1 259 ? -4.085 4.565 0.013 1.00 76.94 259 ASP A O 1
ATOM 1921 N N . ASP A 1 260 ? -2.723 2.943 0.734 1.00 76.19 260 ASP A N 1
ATOM 1922 C CA . ASP A 1 260 ? -1.528 3.778 0.670 1.00 76.19 260 ASP A CA 1
ATOM 1923 C C . ASP A 1 260 ? -1.131 4.086 -0.778 1.00 76.19 260 ASP A C 1
ATOM 1925 O O . ASP A 1 260 ? -0.858 5.245 -1.100 1.00 76.19 260 ASP A O 1
ATOM 1929 N N . ILE A 1 261 ? -1.155 3.085 -1.666 1.00 78.94 261 ILE A N 1
ATOM 1930 C CA . ILE A 1 261 ? -0.876 3.246 -3.106 1.00 78.94 261 ILE A CA 1
ATOM 1931 C C . ILE A 1 261 ? -1.852 4.255 -3.725 1.00 78.94 261 ILE A C 1
ATOM 1933 O O . ILE A 1 261 ? -1.461 5.213 -4.395 1.00 78.94 261 ILE A O 1
ATOM 1937 N N . VAL A 1 262 ? -3.130 4.067 -3.427 1.00 73.81 262 VAL A N 1
ATOM 1938 C CA . VAL A 1 262 ? -4.254 4.919 -3.814 1.00 73.81 262 VAL A CA 1
ATOM 1939 C C . VAL A 1 262 ? -4.060 6.368 -3.364 1.00 73.81 262 VAL A C 1
ATOM 1941 O O . VAL A 1 262 ? -4.199 7.300 -4.164 1.00 73.81 262 VAL A O 1
ATOM 1944 N N . ARG A 1 263 ? -3.703 6.575 -2.093 1.00 69.69 263 ARG A N 1
ATOM 1945 C CA . ARG A 1 263 ? -3.537 7.906 -1.497 1.00 69.69 263 ARG A CA 1
ATOM 1946 C C . ARG A 1 263 ? -2.332 8.642 -2.077 1.00 69.69 263 ARG A C 1
ATOM 1948 O O . ARG A 1 263 ? -2.417 9.848 -2.317 1.00 69.69 263 ARG A O 1
ATOM 1955 N N . ARG A 1 264 ? -1.226 7.932 -2.337 1.00 67.00 264 ARG A N 1
ATOM 1956 C CA . ARG A 1 264 ? 0.013 8.495 -2.911 1.00 67.00 264 ARG A CA 1
ATOM 1957 C C . ARG A 1 264 ? -0.216 9.160 -4.263 1.00 67.00 264 ARG A C 1
ATOM 1959 O O . ARG A 1 264 ? 0.383 10.197 -4.528 1.00 67.00 264 ARG A O 1
ATOM 1966 N N . GLN A 1 265 ? -1.131 8.632 -5.073 1.00 61.75 265 GLN A N 1
ATOM 1967 C CA . GLN A 1 265 ? -1.449 9.217 -6.375 1.00 61.75 265 GLN A CA 1
ATOM 1968 C C . GLN A 1 265 ? -2.209 10.554 -6.282 1.00 61.75 265 GLN A C 1
ATOM 1970 O O . GLN A 1 265 ? -2.406 11.213 -7.297 1.00 61.75 265 GLN A O 1
ATOM 1975 N N . ARG A 1 266 ? -2.672 10.977 -5.089 1.00 53.50 266 ARG A N 1
ATOM 1976 C CA . ARG A 1 266 ? -3.528 12.171 -4.876 1.00 53.50 266 ARG A CA 1
ATOM 1977 C C . ARG A 1 266 ? -4.781 12.209 -5.771 1.00 53.50 266 ARG A C 1
ATOM 1979 O O . ARG A 1 266 ? -5.437 13.244 -5.877 1.00 53.50 266 ARG A O 1
ATOM 1986 N N . LEU A 1 267 ? -5.132 11.086 -6.403 1.00 48.91 267 LEU A N 1
ATOM 1987 C CA . LEU A 1 267 ? -6.239 10.988 -7.349 1.00 48.91 267 LEU A CA 1
ATOM 1988 C C . LEU A 1 267 ? -7.577 10.869 -6.627 1.00 48.91 267 LEU A C 1
ATOM 1990 O O . LEU A 1 267 ? -8.541 11.484 -7.064 1.00 48.91 267 LEU A O 1
ATOM 1994 N N . TRP A 1 268 ? -7.647 10.159 -5.499 1.00 46.47 268 TRP A N 1
ATOM 1995 C CA . TRP A 1 268 ? -8.909 9.896 -4.792 1.00 46.47 268 TRP A CA 1
ATOM 1996 C C . TRP A 1 268 ? -9.666 11.150 -4.363 1.00 46.47 268 TRP A C 1
ATOM 1998 O O . TRP A 1 268 ? -10.874 11.230 -4.551 1.00 46.47 268 TRP A O 1
ATOM 2008 N N . HIS A 1 269 ? -8.952 12.157 -3.863 1.00 44.84 269 HIS A N 1
ATOM 2009 C CA . HIS A 1 269 ? -9.557 13.417 -3.427 1.00 44.84 269 HIS A CA 1
ATOM 2010 C C . HIS A 1 269 ? -9.934 14.339 -4.594 1.00 44.84 269 HIS A C 1
ATOM 2012 O O . HIS A 1 269 ? -10.849 15.142 -4.475 1.00 44.84 269 HIS A O 1
ATOM 2018 N N . ARG A 1 270 ? -9.249 14.229 -5.741 1.00 39.69 270 ARG A N 1
ATOM 2019 C CA . ARG A 1 270 ? -9.562 15.019 -6.946 1.00 39.69 270 ARG A CA 1
ATOM 2020 C C . ARG A 1 270 ? -10.647 14.396 -7.823 1.00 39.69 270 ARG A C 1
ATOM 2022 O O . ARG A 1 270 ? -11.281 15.113 -8.585 1.00 39.69 270 ARG A O 1
ATOM 2029 N N . SER A 1 271 ? -10.819 13.079 -7.757 1.00 38.91 271 SER A N 1
ATOM 2030 C CA . SER A 1 271 ? -11.708 12.318 -8.646 1.00 38.91 271 SER A CA 1
ATOM 2031 C C . SER A 1 271 ? -13.133 12.149 -8.112 1.00 38.91 271 SER A C 1
ATOM 2033 O O . SER A 1 271 ? -13.971 11.611 -8.832 1.00 38.91 271 SER A O 1
ATOM 2035 N N . GLY A 1 272 ? -13.418 12.577 -6.874 1.00 39.09 272 GLY A N 1
ATOM 2036 C CA . GLY A 1 272 ? -14.751 12.476 -6.264 1.00 39.09 272 GLY A CA 1
ATOM 2037 C C . GLY A 1 272 ? -15.220 11.040 -5.983 1.00 39.09 272 GLY A C 1
ATOM 2038 O O . GLY A 1 272 ? -16.356 10.839 -5.567 1.00 39.09 272 GLY A O 1
ATOM 2039 N N . VAL A 1 273 ? -14.366 10.022 -6.175 1.00 42.28 273 VAL A N 1
ATOM 2040 C CA . VAL A 1 273 ? -14.699 8.603 -5.912 1.00 42.28 273 VAL A CA 1
ATOM 2041 C C . VAL A 1 273 ? -15.080 8.395 -4.445 1.00 42.28 273 VAL A C 1
ATOM 2043 O O . VAL A 1 273 ? -16.007 7.648 -4.142 1.00 42.28 273 VAL A O 1
ATOM 2046 N N . ALA A 1 274 ? -14.396 9.096 -3.535 1.00 40.41 274 ALA A N 1
ATOM 2047 C CA . ALA A 1 274 ? -14.686 9.055 -2.106 1.00 40.41 274 ALA A CA 1
ATOM 2048 C C . ALA A 1 274 ? -16.033 9.711 -1.749 1.00 40.41 274 ALA A C 1
ATOM 2050 O O . ALA A 1 274 ? -16.602 9.370 -0.719 1.00 40.41 274 ALA A O 1
ATOM 2051 N N . ASP A 1 275 ? -16.549 10.617 -2.586 1.00 39.12 275 ASP A N 1
ATOM 2052 C CA . ASP A 1 275 ? -17.769 11.384 -2.304 1.00 39.12 275 ASP A CA 1
ATOM 2053 C C . ASP A 1 275 ? -19.044 10.674 -2.791 1.00 39.12 275 ASP A C 1
ATOM 2055 O O . ASP A 1 275 ? -20.129 10.932 -2.270 1.00 39.12 275 ASP A O 1
ATOM 2059 N N . ASN A 1 276 ? -18.913 9.739 -3.740 1.00 38.16 276 ASN A N 1
ATOM 2060 C CA . ASN A 1 276 ? -20.035 9.014 -4.351 1.00 38.16 276 ASN A CA 1
ATOM 2061 C C . ASN A 1 276 ? -20.228 7.579 -3.832 1.00 38.16 276 ASN A C 1
ATOM 2063 O O . ASN A 1 276 ? -21.280 6.984 -4.067 1.00 38.16 276 ASN A O 1
ATOM 2067 N N . GLY A 1 277 ? -19.239 7.002 -3.144 1.00 38.53 277 GLY A N 1
ATOM 2068 C CA . GLY A 1 277 ? -19.391 5.713 -2.474 1.00 38.53 277 GLY A CA 1
ATOM 2069 C C . GLY A 1 277 ? -20.086 5.913 -1.132 1.00 38.53 277 GLY A C 1
ATOM 2070 O O . GLY A 1 277 ? -19.479 6.450 -0.212 1.00 38.53 277 GLY A O 1
ATOM 2071 N N . GLY A 1 278 ? -21.338 5.472 -0.998 1.00 31.36 278 GLY A N 1
ATOM 2072 C CA . GLY A 1 278 ? -22.149 5.545 0.230 1.00 31.36 278 GLY A CA 1
ATOM 2073 C C . GLY A 1 278 ? -21.614 4.752 1.436 1.00 31.36 278 GLY A C 1
ATOM 2074 O O . GLY A 1 278 ? -22.387 4.341 2.298 1.00 31.36 278 GLY A O 1
ATOM 2075 N N . ILE A 1 279 ? -20.304 4.529 1.527 1.00 33.94 279 ILE A N 1
ATOM 2076 C CA . ILE A 1 279 ? -19.625 3.823 2.609 1.00 33.94 279 ILE A CA 1
ATOM 2077 C C . ILE A 1 279 ? -19.240 4.836 3.684 1.00 33.94 279 ILE A C 1
ATOM 2079 O O . ILE A 1 279 ? -18.102 5.277 3.809 1.00 33.94 279 ILE A O 1
ATOM 2083 N N . GLY A 1 280 ? -20.221 5.249 4.471 1.00 33.94 280 GLY A N 1
ATOM 2084 C CA . GLY A 1 280 ? -19.969 6.117 5.609 1.00 33.94 280 GLY A CA 1
ATOM 2085 C C . GLY A 1 280 ? -21.216 6.871 5.999 1.00 33.94 280 GLY A C 1
ATOM 2086 O O . GLY A 1 280 ? -21.612 7.832 5.341 1.00 33.94 280 GLY A O 1
ATOM 2087 N N . SER A 1 281 ? -21.815 6.476 7.123 1.00 26.58 281 SER A N 1
ATOM 2088 C CA . SER A 1 281 ? -22.664 7.402 7.862 1.00 26.58 281 SER A CA 1
ATOM 2089 C C . SER A 1 281 ? -21.858 8.701 8.041 1.00 26.58 281 SER A C 1
ATOM 2091 O O . SER A 1 281 ? -20.653 8.662 8.297 1.00 26.58 281 SER A O 1
ATOM 2093 N N . ARG A 1 282 ? -22.484 9.874 7.891 1.00 30.28 282 ARG A N 1
ATOM 2094 C CA . ARG A 1 282 ? -21.833 11.184 8.112 1.00 30.28 282 ARG A CA 1
ATOM 2095 C C . ARG A 1 282 ? -21.485 11.417 9.596 1.00 30.28 282 ARG A C 1
ATOM 2097 O O . ARG A 1 282 ? -21.595 12.539 10.085 1.00 30.28 282 ARG A O 1
ATOM 2104 N N . ARG A 1 283 ? -21.177 10.360 10.352 1.00 35.41 283 ARG A N 1
ATOM 2105 C CA . ARG A 1 283 ? -21.056 10.349 11.804 1.00 35.41 283 ARG A CA 1
ATOM 2106 C C . ARG A 1 283 ? -19.784 9.652 12.256 1.00 35.41 283 ARG A C 1
ATOM 2108 O O . ARG A 1 283 ? -19.183 8.797 11.616 1.00 35.41 283 ARG A O 1
ATOM 2115 N N . SER A 1 284 ? -19.345 10.124 13.404 1.00 43.81 284 SER A N 1
ATOM 2116 C CA . SER A 1 284 ? -18.309 9.545 14.220 1.00 43.81 284 SER A CA 1
ATOM 2117 C C . SER A 1 284 ? -18.824 8.241 14.847 1.00 43.81 284 SER A C 1
ATOM 2119 O O . SER A 1 284 ? -19.528 8.321 15.846 1.00 43.81 284 SER A O 1
ATOM 2121 N N . ASP A 1 285 ? -18.404 7.073 14.354 1.00 49.91 285 ASP A N 1
ATOM 2122 C CA . ASP A 1 285 ? -18.932 5.787 14.849 1.00 49.91 285 ASP A CA 1
ATOM 2123 C C . ASP A 1 285 ? -17.885 4.976 15.629 1.00 49.91 285 ASP A C 1
ATOM 2125 O O . ASP A 1 285 ? -16.823 4.664 15.087 1.00 49.91 285 ASP A O 1
ATOM 2129 N N . VAL A 1 286 ? -18.185 4.645 16.891 1.00 50.94 286 VAL A N 1
ATOM 2130 C CA . VAL A 1 286 ? -17.451 3.637 17.684 1.00 50.94 286 VAL A CA 1
ATOM 2131 C C . VAL A 1 286 ? -18.045 2.274 17.346 1.00 50.94 286 VAL A C 1
ATOM 2133 O O . VAL A 1 286 ? -19.268 2.139 17.328 1.00 50.94 286 VAL A O 1
ATOM 2136 N N . ARG A 1 287 ? -17.211 1.281 17.038 1.00 58.94 287 ARG A N 1
ATOM 2137 C CA . ARG A 1 287 ? -17.654 -0.058 16.627 1.00 58.94 287 ARG A CA 1
ATOM 2138 C C . ARG A 1 287 ? -16.723 -1.125 17.197 1.00 58.94 287 ARG A C 1
ATOM 2140 O O . ARG A 1 287 ? -15.558 -0.839 17.458 1.00 58.94 287 ARG A O 1
ATOM 2147 N N . ASN A 1 288 ? -17.238 -2.345 17.322 1.00 43.56 288 ASN A N 1
ATOM 2148 C CA . ASN A 1 288 ? -16.401 -3.528 17.487 1.00 43.56 288 ASN A CA 1
ATOM 2149 C C . ASN A 1 288 ? -15.732 -3.827 16.135 1.00 43.56 288 ASN A C 1
ATOM 2151 O O . ASN A 1 288 ? -16.422 -3.973 15.124 1.00 43.56 288 ASN A O 1
ATOM 2155 N N . ALA A 1 289 ? -14.408 -3.846 16.101 1.00 55.72 289 ALA A N 1
ATOM 2156 C CA . ALA A 1 289 ? -13.643 -4.516 15.067 1.00 55.72 289 ALA A CA 1
ATOM 2157 C C . ALA A 1 289 ? -13.662 -6.011 15.416 1.00 55.72 289 ALA A C 1
ATOM 2159 O O . ALA A 1 289 ? -13.417 -6.356 16.567 1.00 55.72 289 ALA A O 1
ATOM 2160 N N . ASP A 1 290 ? -13.997 -6.885 14.464 1.00 43.78 290 ASP A N 1
ATOM 2161 C CA . ASP A 1 290 ? -13.955 -8.342 14.677 1.00 43.78 290 ASP A CA 1
ATOM 2162 C C . ASP A 1 290 ? -12.606 -8.796 15.294 1.00 43.78 290 ASP A C 1
ATOM 2164 O O . ASP A 1 290 ? -11.609 -8.075 15.213 1.00 43.78 290 ASP A O 1
ATOM 2168 N N . GLU A 1 291 ? -12.552 -10.017 15.853 1.00 35.81 291 GLU A N 1
ATOM 2169 C CA . GLU A 1 291 ? -11.378 -10.660 16.505 1.00 35.81 291 GLU A CA 1
ATOM 2170 C C . GLU A 1 291 ? -10.043 -10.500 15.739 1.00 35.81 291 GLU A C 1
ATOM 2172 O O . GLU A 1 291 ? -8.949 -10.555 16.309 1.00 35.81 291 GLU A O 1
ATOM 2177 N N . THR A 1 292 ? -10.127 -10.263 14.428 1.00 37.19 292 THR A N 1
ATOM 2178 C CA . THR A 1 292 ? -9.028 -9.743 13.618 1.00 37.19 292 THR A CA 1
ATOM 2179 C C . THR A 1 292 ? -9.304 -8.291 13.253 1.00 37.19 292 THR A C 1
ATOM 2181 O O . THR A 1 292 ? -10.257 -7.981 12.536 1.00 37.19 292 THR A O 1
ATOM 2184 N N . GLN A 1 293 ? -8.426 -7.386 13.683 1.00 43.16 293 GLN A N 1
ATOM 2185 C CA . GLN A 1 293 ? -8.470 -5.998 13.254 1.00 43.16 293 GLN A CA 1
ATOM 2186 C C . GLN A 1 293 ? -7.992 -5.918 11.797 1.00 43.16 293 GLN A C 1
ATOM 2188 O O . GLN A 1 293 ? -6.866 -5.521 11.503 1.00 43.16 293 GLN A O 1
ATOM 2193 N N . SER A 1 294 ? -8.862 -6.293 10.860 1.00 37.06 294 SER A N 1
ATOM 2194 C CA . SER A 1 294 ? -8.799 -5.801 9.495 1.00 37.06 294 SER A CA 1
ATOM 2195 C C . SER A 1 294 ? -9.513 -4.458 9.490 1.00 37.06 294 SER A C 1
ATOM 2197 O O . SER A 1 294 ? -10.731 -4.374 9.314 1.00 37.06 294 SER A O 1
ATOM 2199 N N . LEU A 1 295 ? -8.770 -3.398 9.802 1.00 43.34 295 LEU A N 1
ATOM 2200 C CA . LEU A 1 295 ? -9.284 -2.041 9.669 1.00 43.34 295 LEU A CA 1
ATOM 2201 C C . LEU A 1 295 ? -9.853 -1.907 8.256 1.00 43.34 295 LEU A C 1
ATOM 2203 O O . LEU A 1 295 ? -9.132 -2.121 7.282 1.00 43.34 295 LEU A O 1
ATOM 2207 N N . GLN A 1 296 ? -11.155 -1.619 8.165 1.00 35.28 296 GLN A N 1
ATOM 2208 C CA . GLN A 1 296 ? -11.817 -1.335 6.895 1.00 35.28 296 GLN A CA 1
ATOM 2209 C C . GLN A 1 296 ? -10.929 -0.381 6.087 1.00 35.28 296 GLN A C 1
ATOM 2211 O O . GLN A 1 296 ? -10.352 0.540 6.686 1.00 35.28 296 GLN A O 1
ATOM 2216 N N . PRO A 1 297 ? -10.827 -0.567 4.760 1.00 37.06 297 PRO A N 1
ATOM 2217 C CA . PRO A 1 297 ? -10.208 0.416 3.899 1.00 37.06 297 PRO A CA 1
ATOM 2218 C C . PRO A 1 297 ? -10.685 1.804 4.286 1.00 37.06 297 PRO A C 1
ATOM 2220 O O . PRO A 1 297 ? -11.887 2.015 4.480 1.00 37.06 297 PRO A O 1
ATOM 2223 N N . LYS A 1 298 ? -9.759 2.748 4.448 1.00 43.53 298 LYS A N 1
ATOM 2224 C CA . LYS A 1 298 ? -10.085 4.130 4.830 1.00 43.53 298 LYS A CA 1
ATOM 2225 C C . LYS A 1 298 ? -10.673 4.869 3.621 1.00 43.53 298 LYS A C 1
ATOM 2227 O O . LYS A 1 298 ? -10.159 5.902 3.205 1.00 43.53 298 LYS A O 1
ATOM 2232 N N . ILE A 1 299 ? -11.743 4.327 3.042 1.00 33.12 299 ILE A N 1
ATOM 2233 C CA . ILE A 1 299 ? -12.520 4.911 1.953 1.00 33.12 299 ILE A CA 1
ATOM 2234 C C . ILE A 1 299 ? -13.542 5.840 2.616 1.00 33.12 299 ILE A C 1
ATOM 2236 O O . ILE A 1 299 ? -14.687 5.474 2.855 1.00 33.12 299 ILE A O 1
ATOM 2240 N N . GLY A 1 300 ? -13.081 7.023 3.024 1.00 28.62 300 GLY A N 1
ATOM 2241 C CA . GLY A 1 300 ? -13.904 8.066 3.634 1.00 28.62 300 GLY A CA 1
ATOM 2242 C C . GLY A 1 300 ? -13.942 9.321 2.764 1.00 28.62 300 GLY A C 1
ATOM 2243 O O . GLY A 1 300 ? -12.894 9.874 2.434 1.00 28.62 300 GLY A O 1
ATOM 2244 N N . CYS A 1 301 ? -15.158 9.747 2.415 1.00 25.84 301 CYS A N 1
ATOM 2245 C CA . CYS A 1 301 ? -15.534 10.992 1.731 1.00 25.84 301 CYS A CA 1
ATOM 2246 C C . CYS A 1 301 ? -14.835 12.232 2.310 1.00 25.84 301 CYS A C 1
ATOM 2248 O O . CYS A 1 301 ? -14.658 12.346 3.514 1.00 25.84 301 CYS A O 1
ATOM 2250 N N . GLN A 1 302 ? -14.464 13.219 1.498 1.00 25.14 302 GLN A N 1
ATOM 2251 C CA . GLN A 1 302 ? -14.158 14.531 2.064 1.00 25.14 302 GLN A CA 1
ATOM 2252 C C . GLN A 1 302 ? -15.472 15.286 2.201 1.00 25.14 302 GLN A C 1
ATOM 2254 O O . GLN A 1 302 ? -16.150 15.549 1.216 1.00 25.14 302 GLN A O 1
ATOM 2259 N N . ALA A 1 303 ? -15.832 15.692 3.417 1.00 24.83 303 ALA A N 1
ATOM 2260 C CA . ALA A 1 303 ? -16.934 16.627 3.580 1.00 24.83 303 ALA A CA 1
ATOM 2261 C C . ALA A 1 303 ? -16.560 17.973 2.929 1.00 24.83 303 ALA A C 1
ATOM 2263 O O . ALA A 1 303 ? -15.919 18.815 3.555 1.00 24.83 303 ALA A O 1
ATOM 2264 N N . HIS A 1 304 ? -16.983 18.197 1.683 1.00 24.52 304 HIS A N 1
ATOM 2265 C CA . HIS A 1 304 ? -17.171 19.541 1.150 1.00 24.52 304 HIS A CA 1
ATOM 2266 C C . HIS A 1 304 ? -18.483 20.069 1.748 1.00 24.52 304 HIS A C 1
ATOM 2268 O O . HIS A 1 304 ? -19.561 19.941 1.172 1.00 24.52 304 HIS A O 1
ATOM 2274 N N . GLN A 1 305 ? -18.425 20.586 2.980 1.00 27.03 305 GLN A N 1
ATOM 2275 C CA . GLN A 1 305 ? -19.521 21.396 3.504 1.00 27.03 305 GLN A CA 1
ATOM 2276 C C . GLN A 1 305 ? -19.490 22.738 2.767 1.00 27.03 305 GLN A C 1
ATOM 2278 O O . GLN A 1 305 ? -18.874 23.697 3.225 1.00 27.03 305 GLN A O 1
ATOM 2283 N N . GLU A 1 306 ? -20.180 22.828 1.629 1.00 24.52 306 GLU A N 1
ATOM 2284 C CA . GLU A 1 306 ? -20.733 24.117 1.227 1.00 24.52 306 GLU A CA 1
ATOM 2285 C C . GLU A 1 306 ? -21.666 24.550 2.355 1.00 24.52 306 GLU A C 1
ATOM 2287 O O . GLU A 1 306 ? -22.710 23.936 2.599 1.00 24.52 306 GLU A O 1
ATOM 2292 N N . ALA A 1 307 ? -21.254 25.575 3.096 1.00 25.98 307 ALA A N 1
ATOM 2293 C CA . ALA A 1 307 ? -22.086 26.218 4.090 1.00 25.98 307 ALA A CA 1
ATOM 2294 C C . ALA A 1 307 ? -23.338 26.760 3.385 1.00 25.98 307 ALA A C 1
ATOM 2296 O O . ALA A 1 307 ? -23.350 27.888 2.888 1.00 25.98 307 ALA A O 1
ATOM 2297 N N . ARG A 1 308 ? -24.408 25.959 3.330 1.00 26.61 308 ARG A N 1
ATOM 2298 C CA . ARG A 1 308 ? -25.741 26.456 3.003 1.00 26.61 308 ARG A CA 1
ATOM 2299 C C . ARG A 1 308 ? -26.122 27.432 4.108 1.00 26.61 308 ARG A C 1
ATOM 2301 O O . ARG A 1 308 ? -26.577 27.045 5.181 1.00 26.61 308 ARG A O 1
ATOM 2308 N N . ARG A 1 309 ? -25.877 28.718 3.850 1.00 30.80 309 ARG A N 1
ATOM 2309 C CA . ARG A 1 309 ? -26.425 29.829 4.626 1.00 30.80 309 ARG A CA 1
ATOM 2310 C C . ARG A 1 309 ? -27.950 29.713 4.575 1.00 30.80 309 ARG A C 1
ATOM 2312 O O . ARG A 1 309 ? -28.549 30.014 3.550 1.00 30.80 309 ARG A O 1
ATOM 2319 N N . GLY A 1 310 ? -28.554 29.284 5.679 1.00 31.94 310 GLY A N 1
ATOM 2320 C CA . GLY A 1 310 ? -29.994 29.389 5.917 1.00 31.94 310 GLY A CA 1
ATOM 2321 C C . GLY A 1 310 ? -30.687 28.056 6.197 1.00 31.94 310 GLY A C 1
ATOM 2322 O O . GLY A 1 310 ? -30.957 27.285 5.282 1.00 31.94 310 GLY A O 1
ATOM 2323 N N . GLY A 1 311 ? -31.046 27.834 7.463 1.00 28.41 311 GLY A N 1
ATOM 2324 C CA . GLY A 1 311 ? -32.002 26.804 7.880 1.00 28.41 311 GLY A CA 1
ATOM 2325 C C . GLY A 1 311 ? -31.612 26.164 9.208 1.00 28.41 311 GLY A C 1
ATOM 2326 O O . GLY A 1 311 ? -30.643 25.419 9.256 1.00 28.41 311 GLY A O 1
ATOM 2327 N N . GLY A 1 312 ? -32.338 26.488 10.282 1.00 27.30 312 GLY A N 1
ATOM 2328 C CA . GLY A 1 312 ? -31.960 26.183 11.664 1.00 27.30 312 GLY A CA 1
ATOM 2329 C C . GLY A 1 312 ? -31.727 24.700 11.971 1.00 27.30 312 GLY A C 1
ATOM 2330 O O . GLY A 1 312 ? -32.451 23.819 11.505 1.00 27.30 312 GLY A O 1
ATOM 2331 N N . GLU A 1 313 ? -30.721 24.451 12.809 1.00 27.52 313 GLU A N 1
ATOM 2332 C CA . GLU A 1 313 ? -30.407 23.142 13.376 1.00 27.52 313 GLU A CA 1
ATOM 2333 C C . GLU A 1 313 ? -31.565 22.656 14.257 1.00 27.52 313 GLU A C 1
ATOM 2335 O O . GLU A 1 313 ? -31.785 23.144 15.365 1.00 27.52 313 GLU A O 1
ATOM 2340 N N . ARG A 1 314 ? -32.311 21.655 13.779 1.00 22.61 314 ARG A N 1
ATOM 2341 C CA . ARG A 1 314 ? -33.099 20.792 14.664 1.00 22.61 314 ARG A CA 1
ATOM 2342 C C . ARG A 1 314 ? -32.202 19.647 15.111 1.00 22.61 314 ARG A C 1
ATOM 2344 O O . ARG A 1 314 ? -31.970 18.707 14.354 1.00 22.61 314 ARG A O 1
ATOM 2351 N N . TYR A 1 315 ? -31.724 19.717 16.348 1.00 24.78 315 TYR A N 1
ATOM 2352 C CA . TYR A 1 315 ? -31.215 18.549 17.057 1.00 24.78 315 TYR A CA 1
ATOM 2353 C C . TYR A 1 315 ? -32.384 17.582 17.279 1.00 24.78 315 TYR A C 1
ATOM 2355 O O . TYR A 1 315 ? -33.345 17.909 17.971 1.00 24.78 315 TYR A O 1
ATOM 2363 N N . SER A 1 316 ? -32.329 16.408 16.653 1.00 22.45 316 SER A N 1
ATOM 2364 C CA . SER A 1 316 ? -33.242 15.305 16.960 1.00 22.45 316 SER A CA 1
ATOM 2365 C C . SER A 1 316 ? -32.558 14.407 17.998 1.00 22.45 316 SER A C 1
ATOM 2367 O O . SER A 1 316 ? -31.408 14.021 17.763 1.00 22.45 316 SER A O 1
ATOM 2369 N N . PRO A 1 317 ? -33.183 14.114 19.153 1.00 22.16 317 PRO A N 1
ATOM 2370 C CA . PRO A 1 317 ? -32.555 13.318 20.199 1.00 22.16 317 PRO A CA 1
ATOM 2371 C C . PRO A 1 317 ? -32.315 11.877 19.732 1.00 22.16 317 PRO A C 1
ATOM 2373 O O . PRO A 1 317 ? -33.103 11.299 18.983 1.00 22.16 317 PRO A O 1
ATOM 2376 N N . CYS A 1 318 ? -31.197 11.307 20.179 1.00 23.69 318 CYS A N 1
ATOM 2377 C CA . CYS A 1 318 ? -30.814 9.924 19.936 1.00 23.69 318 CYS A CA 1
ATOM 2378 C C . CYS A 1 318 ? -31.901 8.959 20.434 1.00 23.69 318 CYS A C 1
ATOM 2380 O O . CYS A 1 318 ? -32.161 8.888 21.633 1.00 23.69 318 CYS A O 1
ATOM 2382 N N . HIS A 1 319 ? -32.475 8.153 19.540 1.00 22.11 319 HIS A N 1
ATOM 2383 C CA . HIS A 1 319 ? -33.058 6.877 19.944 1.00 22.11 319 HIS A CA 1
ATOM 2384 C C . HIS A 1 319 ? -31.913 5.886 20.173 1.00 22.11 319 HIS A C 1
ATOM 2386 O O . HIS A 1 319 ? -31.386 5.285 19.240 1.00 22.11 319 HIS A O 1
ATOM 2392 N N . THR A 1 320 ? -31.498 5.760 21.428 1.00 24.55 320 THR A N 1
ATOM 2393 C CA . THR A 1 320 ? -30.657 4.667 21.920 1.00 24.55 320 THR A CA 1
ATOM 2394 C C . THR A 1 320 ? -31.507 3.389 21.952 1.00 24.55 320 THR A C 1
ATOM 2396 O O . THR A 1 320 ? -32.587 3.426 22.548 1.00 24.55 320 THR A O 1
ATOM 2399 N N . PRO A 1 321 ? -31.081 2.240 21.395 1.00 25.23 321 PRO A N 1
ATOM 2400 C CA . PRO A 1 321 ? -31.590 0.968 21.883 1.00 25.23 321 PRO A CA 1
ATOM 2401 C C . PRO A 1 321 ? -31.032 0.791 23.296 1.00 25.23 321 PRO A C 1
ATOM 2403 O O . PRO A 1 321 ? -29.818 0.746 23.493 1.00 25.23 321 PRO A O 1
ATOM 2406 N N . ALA A 1 322 ? -31.915 0.772 24.290 1.00 24.50 322 ALA A N 1
ATOM 2407 C CA . ALA A 1 322 ? -31.553 0.530 25.676 1.00 24.50 322 ALA A CA 1
ATOM 2408 C C . ALA A 1 322 ? -30.861 -0.839 25.808 1.00 24.50 322 ALA A C 1
AT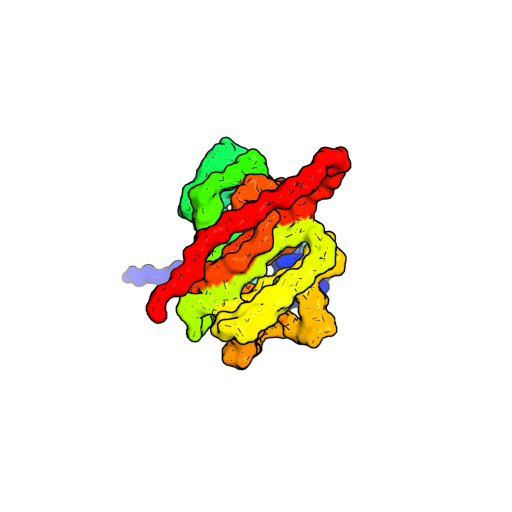OM 2410 O O . ALA A 1 322 ? -31.522 -1.873 25.771 1.00 24.50 322 ALA A O 1
ATOM 2411 N N . PHE A 1 323 ? -29.542 -0.849 26.009 1.00 27.09 323 PHE A N 1
ATOM 2412 C CA . PHE A 1 323 ? -28.864 -1.972 26.654 1.00 27.09 323 PHE A CA 1
ATOM 2413 C C . PHE A 1 323 ? -29.158 -1.875 28.154 1.00 27.09 323 PHE A C 1
ATOM 2415 O O . PHE A 1 323 ? -28.388 -1.332 28.942 1.00 27.09 323 PHE A O 1
ATOM 2422 N N . LEU A 1 324 ? -30.356 -2.325 28.529 1.00 27.30 324 LEU A N 1
ATOM 2423 C CA . LEU A 1 324 ? -30.707 -2.619 29.912 1.00 27.30 324 LEU A CA 1
ATOM 2424 C C . LEU A 1 324 ? -29.978 -3.899 30.311 1.00 27.30 324 LEU A C 1
ATOM 2426 O O . LEU A 1 324 ? -30.215 -4.958 29.731 1.00 27.30 324 LEU A O 1
ATOM 2430 N N . GLY A 1 325 ? -29.106 -3.780 31.309 1.00 27.39 325 GLY A N 1
ATOM 2431 C CA . GLY A 1 325 ? -28.514 -4.923 31.981 1.00 27.39 325 GLY A CA 1
ATOM 2432 C C . GLY A 1 325 ? -29.582 -5.858 32.545 1.00 27.39 325 GLY A C 1
ATOM 2433 O O . GLY A 1 325 ? -30.628 -5.423 33.037 1.00 27.39 325 GLY A O 1
ATOM 2434 N N . ARG A 1 326 ? -29.289 -7.154 32.483 1.00 27.98 326 ARG A N 1
ATOM 2435 C CA . ARG A 1 326 ? -29.886 -8.188 33.325 1.00 27.98 326 ARG A CA 1
ATOM 2436 C C . ARG A 1 326 ? -28.844 -9.276 33.566 1.00 27.98 326 ARG A C 1
ATOM 2438 O O . ARG A 1 326 ? -28.365 -9.849 32.592 1.00 27.98 326 ARG A O 1
ATOM 2445 N N . GLY A 1 327 ? -28.599 -9.575 34.841 1.00 33.88 327 GLY A N 1
ATOM 2446 C CA . GLY A 1 327 ? -27.855 -10.744 35.316 1.00 33.88 327 GLY A CA 1
ATOM 2447 C C . GLY A 1 327 ? -26.538 -10.380 35.954 1.00 33.88 327 GLY A C 1
ATOM 2448 O O . GLY A 1 327 ? -25.525 -10.510 35.243 1.00 33.88 327 GLY A O 1
#

Secondary structure (DSSP, 8-state):
--------PPPPEEEEEEEEE--TT--EEEEETTSHHHHHTT--TT-EEEEEETTEEEEEEEEEE-STTS-TTEEEEEHHHHHHHTPPTT-EEEEEEPPP-TTHHHHHHHHTT----HHHHHHHHHHHHTT-S-HHHHHHHHHHHHHSPPPHHHHHHHHHHHHHTS--EE-SSS-EEEEE----STT--HHHHHHHHHHHTT-BEEEEEPPPSSSS--HHHHHHTTS-----HHHHHHHHHHHSEEEEEGGGS-S-HHHHHHHHTTHHHHS-HHHHS----SS-EEEEEPSEE----------------------PPP---------

pLDDT: mean 76.73, std 23.64, range [22.11, 96.81]

Foldseek 3Di:
DDDDDPDPPDQQWAWEDEDQACPPQAKEKEAACPAPNCVVQVDDAQAWKWKAFPNDIAIHGYHHDHDDPDDSRHIHIYPNNCVRNVDDGGGIIGIHHDDDQPLLVVLVCLQVPDAAALVSLLSVLVCLLRNVDDLVSLLSSLLSCLVPPHDPRRLVSNQVSQQVSFDKDFDPDQWEKEKDALDQDEPPQVRVVVQLVCLVVVAAYEYEWAFDDPYPTTNQRVVVVVDAQLDAPVRSRVCCVVRSYDYHHCVNGRLGSSLVSSVVSVSLQVSCNLVRHPPDDNDTDMDTQGSMPSPGRSSHGNPPPPPPPDDDDDDDDDPDPDPDDDD

InterPro domains:
  IPR000053 Thymidine/pyrimidine-nucleoside phosphorylase [PTHR10515] (100-262)
  IPR000312 Glycosyl transferase, family 3 [PF00591] (175-248)
  IPR017459 Glycosyl transferase family 3, N-terminal domain [PF02885] (108-165)
  IPR017872 Pyrimidine-nucleoside phosphorylase, conserved site [PS00647] (209-224)
  IPR035902 Nucleoside phosphorylase/phosphoribosyltransferase catalytic domain superfamily [G3DSA:3.40.1030.10] (168-268)
  IPR035902 Nucleoside phosphorylase/phosphoribosyltransferase catalytic domain superfamily [SSF52418] (169-266)
  IPR036320 Glycosyl transferase family 3, N-terminal domain superfamily [SSF47648] (105-169)

Sequence (327 aa):
MTVSDATHAAVPSLKARRFGLHAQHESIVLMRRDCPVCRSEGLSSRSQVLLSAGGREIYATLYQMDGDILGLDEAALSEEAWRLLEVAPGDPVAVRHAPAIESMSSVRRRIYGSRLDKSAIQGIIQDVAAGRYTPIHLAAFLTATSVLPLDDAEVVALTRAMVDVGDRLSWPSDVVMDKHCIGGLPGNRTTPIVVAILAASGLVMPKTSSRAITSPAGTADTMETLAPVDLDVPAMRRVVEAEGGCVVWGGAVRLSPVDDIVRRQRLWHRSGVADNGGIGSRRSDVRNADETQSLQPKIGCQAHQEARRGGGERYSPCHTPAFLGRG

Radius of gyration: 24.35 Å; chains: 1; bounding box: 61×71×64 Å

Organism: NCBI:txid1325724